Protein 7EF1 (pdb70)

Sequence (304 aa):
SVSVEFEAKSARDGAWYDVAAFLSHRLFESGDPEVRVRFSGFGAEEDEWINVRKCVRQRSLPCEATECVAVLPGDLILCFQEGKDQALYYDAHVLDAQRRRHDVGGCRCRFLVRYDHDSSEEIVPLRKVCRRPETDYRLQILHAARAASVSVEFEAKSARDGAWYDVAAFLSHRLFESGDPEVRVRFSGFGAEEDEWINVRKCVRQRSLPCEATECVAVLPGDLILCFQEGKDQALYYDAHVLDAQRRRHDVGGCRCRFLVRYDHDSSEEIVPLRKVCRRPETDYRLQILRTKQTARSTKQTAR

Solvent-accessible surface area: 17229 Å² total

Foldseek 3Di:
DDDWWKWFADPVPRFIFTFPDWDDWDADPVGQIWTWTDGPPDDDVRIDTGRCVPTMDTDFAQDDLVCVVLQDAQDWWFFWDDDDVDTGTAIKGWHDKAADDADPVGGPIWTWIAGPPPRDIDIDTSRGITHDPVSVVVVVVVVVVDDD/DDDWWKWFADPVPRFIFTFPDWDDKDADPVGFIWTWTDGPPDDPVPIDIGRCVPTMDTDFAQDDLVCVVLQDQQAWWFFWDDDPPDTGTATKGFHDKAFDDADVPGGPIWTWIAGPPPRDIDIDTSRGITHDPVSVVVVVVD/DDDDDDDD/DDDDDD

Organism: Zea mays (NCBI:txid4577)

Radius of gyration: 20.97 Å; Cα contacts (8 Å, |Δi|>4): 632; chains: 4; bounding box: 50×54×65 Å

Structure (mmCIF, N/CA/C/O backbone):
data_7EF1
#
_entry.id   7EF1
#
_cell.length_a   64.821
_cell.length_b   68.563
_cell.length_c   80.976
_cell.angle_alpha   90.000
_cell.angle_beta   90.000
_cell.angle_gamma   90.000
#
_symmetry.space_group_name_H-M   'P 21 21 21'
#
loop_
_entity.id
_entity.type
_entity.pdbx_description
1 polymer 'HB transcription factor'
2 polymer 'Histone H3.2'
3 non-polymer 'ZINC ION'
4 water water
#
loop_
_atom_site.group_PDB
_atom_site.id
_atom_site.type_symbol
_atom_site.label_atom_id
_atom_site.label_alt_id
_atom_site.label_comp_id
_atom_site.label_asym_id
_atom_site.label_entity_id
_atom_site.label_seq_id
_atom_site.pdbx_PDB_ins_code
_atom_site.Cartn_x
_atom_site.Cartn_y
_atom_site.Cartn_z
_atom_site.occupancy
_atom_site.B_iso_or_equiv
_atom_site.auth_seq_id
_atom_site.auth_comp_id
_atom_site.auth_asym_id
_atom_site.auth_atom_id
_atom_site.pdbx_PDB_model_num
ATOM 1 N N . SER A 1 7 ? -32.757 0.650 -11.224 1.00 50.89 131 SER A N 1
ATOM 2 C CA . SER A 1 7 ? -31.731 1.295 -12.040 1.00 51.49 131 SER A CA 1
ATOM 3 C C . SER A 1 7 ? -30.844 2.223 -11.210 1.00 49.39 131 SER A C 1
ATOM 4 O O . SER A 1 7 ? -31.301 2.838 -10.249 1.00 54.18 131 SER A O 1
ATOM 7 N N . VAL A 1 8 ? -29.574 2.326 -11.586 1.00 44.99 132 VAL A N 1
ATOM 8 C CA . VAL A 1 8 ? -28.670 3.278 -10.956 1.00 38.56 132 VAL A CA 1
ATOM 9 C C . VAL A 1 8 ? -28.133 4.264 -11.999 1.00 42.38 132 VAL A C 1
ATOM 10 O O . VAL A 1 8 ? -27.618 3.858 -13.049 1.00 29.62 132 VAL A O 1
ATOM 14 N N . SER A 1 9 ? -28.282 5.556 -11.719 1.00 36.95 133 SER A N 1
ATOM 15 C CA . SER A 1 9 ? -27.847 6.583 -12.657 1.00 37.34 133 SER A CA 1
ATOM 16 C C . SER A 1 9 ? -26.335 6.723 -12.692 1.00 29.47 133 SER A C 1
ATOM 17 O O . SER A 1 9 ? -25.678 6.671 -11.662 1.00 32.18 133 SER A O 1
ATOM 20 N N . VAL A 1 10 ? -25.791 6.924 -13.884 1.00 25.78 134 VAL A N 1
ATOM 21 C CA . VAL A 1 10 ? -24.364 7.183 -14.026 1.00 23.92 134 VAL A CA 1
ATOM 22 C C . VAL A 1 10 ? -24.146 8.522 -14.716 1.00 24.40 134 VAL A C 1
ATOM 23 O O . VAL A 1 10 ? -24.523 8.700 -15.873 1.00 24.37 134 VAL A O 1
ATOM 27 N N . GLU A 1 11 ? -23.548 9.463 -13.989 1.00 21.78 135 GLU A N 1
ATOM 28 C CA . GLU A 1 11 ? -23.304 10.810 -14.487 1.00 23.40 135 GLU A CA 1
ATOM 29 C C . GLU A 1 11 ? -21.800 11.068 -14.608 1.00 20.31 135 GLU A C 1
ATOM 30 O O . GLU A 1 11 ? -21.005 10.436 -13.919 1.00 19.48 135 GLU A O 1
ATOM 36 N N . PHE A 1 12 ? -21.416 12.005 -15.471 1.00 20.25 136 PHE A N 1
ATOM 37 C CA . PHE A 1 12 ? -20.000 12.231 -15.758 1.00 23.14 136 PHE A CA 1
ATOM 38 C C . PHE A 1 12 ? -19.530 13.662 -15.543 1.00 18.15 136 PHE A C 1
ATOM 39 O O . PHE A 1 12 ? -20.313 14.609 -15.591 1.00 20.66 136 PHE A O 1
ATOM 47 N N . GLU A 1 13 ? -18.229 13.794 -15.312 1.00 17.58 137 GLU A N 1
ATOM 48 C CA . GLU A 1 13 ? -17.555 15.078 -15.300 1.00 17.69 137 GLU A CA 1
ATOM 49 C C . GLU A 1 13 ? -16.398 15.017 -16.302 1.00 16.96 137 GLU A C 1
ATOM 50 O O . GLU A 1 13 ? -15.868 13.934 -16.592 1.00 17.93 137 GLU A O 1
ATOM 56 N N . ALA A 1 14 ? -16.030 16.174 -16.843 1.00 17.25 138 ALA A N 1
ATOM 57 C CA . ALA A 1 14 ? -15.017 16.264 -17.886 1.00 18.14 138 ALA A CA 1
ATOM 58 C C . ALA A 1 14 ? -13.990 17.341 -17.568 1.00 19.06 138 ALA A C 1
ATOM 59 O O . ALA A 1 14 ? -14.314 18.364 -16.963 1.00 19.96 138 ALA A O 1
ATOM 61 N N . LYS A 1 15 ? -12.748 17.110 -17.979 1.00 17.33 139 LYS A N 1
ATOM 62 C CA . LYS A 1 15 ? -11.683 18.064 -17.698 1.00 19.41 139 LYS A CA 1
ATOM 63 C C . LYS A 1 15 ? -11.507 19.011 -18.870 1.00 19.06 139 LYS A C 1
ATOM 64 O O . LYS A 1 15 ? -11.356 18.573 -20.013 1.00 20.71 139 LYS A O 1
ATOM 70 N N . SER A 1 16 ? -11.545 20.310 -18.587 1.00 18.79 140 SER A N 1
ATOM 71 C CA . SER A 1 16 ? -11.397 21.336 -19.624 1.00 21.12 140 SER A CA 1
ATOM 72 C C . SER A 1 16 ? -9.933 21.599 -19.982 1.00 23.11 140 SER A C 1
ATOM 73 O O . SER A 1 16 ? -9.081 21.673 -19.100 1.00 22.48 140 SER A O 1
ATOM 76 N N . ALA A 1 17 ? -9.647 21.763 -21.275 1.00 20.80 141 ALA A N 1
ATOM 77 C CA . ALA A 1 17 ? -8.282 22.052 -21.718 1.00 24.74 141 ALA A CA 1
ATOM 78 C C . ALA A 1 17 ? -7.915 23.501 -21.416 1.00 25.42 141 ALA A C 1
ATOM 79 O O . ALA A 1 17 ? -6.746 23.881 -21.436 1.00 25.74 141 ALA A O 1
ATOM 81 N N . ARG A 1 18 ? -8.932 24.308 -21.137 1.00 23.20 142 ARG A N 1
ATOM 82 C CA . ARG A 1 18 ? -8.739 25.719 -20.846 1.00 27.20 142 ARG A CA 1
ATOM 83 C C . ARG A 1 18 ? -8.042 25.942 -19.503 1.00 23.89 142 ARG A C 1
ATOM 84 O O . ARG A 1 18 ? -7.188 26.821 -19.383 1.00 24.56 142 ARG A O 1
ATOM 92 N N . ASP A 1 19 ? -8.394 25.143 -18.498 1.00 23.07 143 ASP A N 1
ATOM 93 C CA . ASP A 1 19 ? -7.909 25.406 -17.144 1.00 25.05 143 ASP A CA 1
ATOM 94 C C . ASP A 1 19 ? -7.493 24.156 -16.364 1.00 24.03 143 ASP A C 1
ATOM 95 O O . ASP A 1 19 ? -6.917 24.259 -15.278 1.00 23.30 143 ASP A O 1
ATOM 100 N N . GLY A 1 20 ? -7.792 22.981 -16.905 1.00 21.64 144 GLY A N 1
ATOM 101 C CA . GLY A 1 20 ? -7.436 21.738 -16.243 1.00 18.33 144 GLY A CA 1
ATOM 102 C C . GLY A 1 20 ? -8.346 21.394 -15.075 1.00 16.15 144 GLY A C 1
ATOM 103 O O . GLY A 1 20 ? -8.061 20.474 -14.311 1.00 18.14 144 GLY A O 1
ATOM 104 N N . ALA A 1 21 ? -9.441 22.140 -14.936 1.00 18.80 145 ALA A N 1
ATOM 105 C CA . ALA A 1 21 ? -10.442 21.871 -13.906 1.00 19.04 145 ALA A CA 1
ATOM 106 C C . ALA A 1 21 ? -11.492 20.889 -14.421 1.00 19.03 145 ALA A C 1
ATOM 107 O O . ALA A 1 21 ? -11.637 20.709 -15.627 1.00 19.46 145 ALA A O 1
ATOM 109 N N . TRP A 1 22 ? -12.220 20.261 -13.500 1.00 16.12 146 TRP A N 1
ATOM 110 C CA . TRP A 1 22 ? -13.284 19.324 -13.861 1.00 16.46 146 TRP A CA 1
ATOM 111 C C . TRP A 1 22 ? -14.669 19.956 -13.718 1.00 19.86 146 TRP A C 1
ATOM 112 O O . TRP A 1 22 ? -14.945 20.667 -12.746 1.00 17.81 146 TRP A O 1
ATOM 123 N N . TYR A 1 23 ? -15.541 19.660 -14.679 1.00 17.52 147 TYR A N 1
ATOM 124 C CA . TYR A 1 23 ? -16.886 20.225 -14.731 1.00 17.04 147 TYR A CA 1
ATOM 125 C C . TYR A 1 23 ? -17.929 19.144 -15.001 1.00 19.18 147 TYR A C 1
ATOM 126 O O . TYR A 1 23 ? -17.693 18.247 -15.808 1.00 20.30 147 TYR A O 1
ATOM 135 N N . ASP A 1 24 ? -19.091 19.246 -14.367 1.00 18.41 148 ASP A N 1
ATOM 136 C CA . ASP A 1 24 ? -20.194 18.341 -14.675 1.00 18.33 148 ASP A CA 1
ATOM 137 C C . ASP A 1 24 ? -20.580 18.405 -16.154 1.00 20.44 148 ASP A C 1
ATOM 138 O O . ASP A 1 24 ? -20.628 19.485 -16.747 1.00 21.83 148 ASP A O 1
ATOM 143 N N . VAL A 1 25 ? -20.850 17.244 -16.740 1.00 19.12 149 VAL A N 1
ATOM 144 C CA . VAL A 1 25 ? -21.329 17.167 -18.120 1.00 19.63 149 VAL A CA 1
ATOM 145 C C . VAL 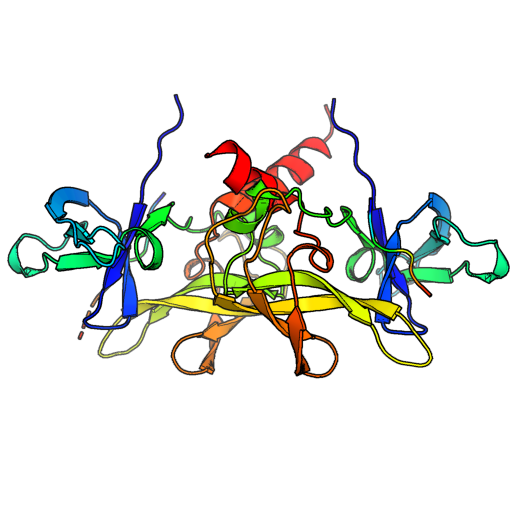A 1 25 ? -22.854 17.117 -18.176 1.00 22.08 149 VAL A C 1
ATOM 146 O O . VAL A 1 25 ? -23.474 16.253 -17.560 1.00 22.88 149 VAL A O 1
ATOM 150 N N . ALA A 1 26 ? -23.452 18.041 -18.922 1.00 19.66 150 ALA A N 1
ATOM 151 C CA . ALA A 1 26 ? -24.899 18.067 -19.118 1.00 24.00 150 ALA A CA 1
ATOM 152 C C . ALA A 1 26 ? -25.315 17.173 -20.288 1.00 27.40 150 ALA A C 1
ATOM 153 O O . ALA A 1 26 ? -26.366 16.526 -20.246 1.00 26.79 150 ALA A O 1
ATOM 155 N N . ALA A 1 27 ? -24.493 17.135 -21.334 1.00 24.43 151 ALA A N 1
ATOM 156 C CA . ALA A 1 27 ? -24.806 16.310 -22.495 1.00 24.82 151 ALA A CA 1
ATOM 157 C C . ALA A 1 27 ? -23.586 16.006 -23.357 1.00 26.18 151 ALA A C 1
ATOM 158 O O . ALA A 1 27 ? -22.638 16.795 -23.422 1.00 28.70 151 ALA A O 1
ATOM 160 N N . PHE A 1 28 ? -23.632 14.852 -24.017 1.00 21.03 152 PHE A N 1
ATOM 161 C CA . PHE A 1 28 ? -22.639 14.463 -25.010 1.00 21.71 152 PHE A CA 1
ATOM 162 C C . PHE A 1 28 ? -23.226 14.685 -26.403 1.00 23.66 152 PHE A C 1
ATOM 163 O O . PHE A 1 28 ? -24.220 14.052 -26.773 1.00 25.98 152 PHE A O 1
ATOM 171 N N . LEU A 1 29 ? -22.620 15.586 -27.173 1.00 19.98 153 LEU A N 1
ATOM 172 C CA . LEU A 1 29 ? -23.246 16.084 -28.403 1.00 20.67 153 LEU A CA 1
ATOM 173 C C . LEU A 1 29 ? -22.801 15.383 -29.685 1.00 31.69 153 LEU A C 1
ATOM 174 O O . LEU A 1 29 ? -23.572 15.277 -30.642 1.00 30.82 153 LEU A O 1
ATOM 179 N N . SER A 1 30 ? -21.554 14.927 -29.713 1.00 31.02 154 SER A N 1
ATOM 180 C CA . SER A 1 30 ? -20.990 14.347 -30.928 1.00 31.78 154 SER A CA 1
ATOM 181 C C . SER A 1 30 ? -19.712 13.593 -30.600 1.00 30.70 154 SER A C 1
ATOM 182 O O . SER A 1 30 ? -19.160 13.746 -29.517 1.00 22.68 154 SER A O 1
ATOM 185 N N . HIS A 1 31 ? -19.248 12.772 -31.533 1.00 28.53 155 HIS A N 1
ATOM 186 C CA . HIS A 1 31 ? -18.015 12.023 -31.324 1.00 28.46 155 HIS A CA 1
ATOM 187 C C . HIS A 1 31 ? -17.115 12.158 -32.537 1.00 26.52 155 HIS A C 1
ATOM 188 O O . HIS A 1 31 ? -17.592 12.365 -33.652 1.00 26.23 155 HIS A O 1
ATOM 195 N N . ARG A 1 32 ? -15.812 12.029 -32.324 1.00 24.36 156 ARG A N 1
ATOM 196 C CA . ARG A 1 32 ? -14.904 11.917 -33.456 1.00 25.10 156 ARG A CA 1
ATOM 197 C C . ARG A 1 32 ? -13.777 10.937 -33.143 1.00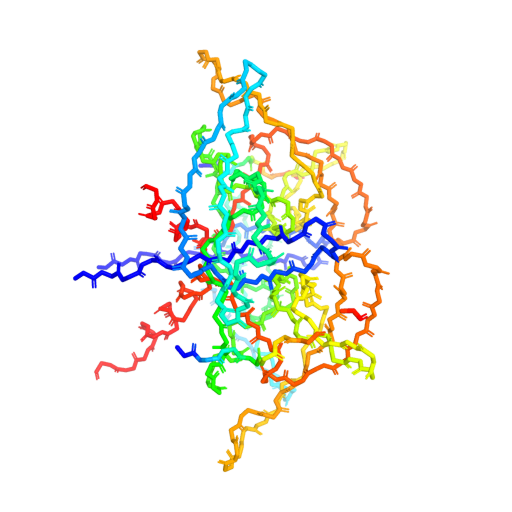 27.83 156 ARG A C 1
ATOM 198 O O . ARG A 1 32 ? -13.326 10.818 -31.994 1.00 27.11 156 ARG A O 1
ATOM 206 N N . LEU A 1 33 ? -13.352 10.228 -34.183 1.00 25.93 157 LEU A N 1
ATOM 207 C CA . LEU A 1 33 ? -12.379 9.151 -34.070 1.00 26.55 157 LEU A CA 1
ATOM 208 C C . LEU A 1 33 ? -11.109 9.457 -34.845 1.00 33.12 157 LEU A C 1
ATOM 209 O O . LEU A 1 33 ? -11.147 10.136 -35.870 1.00 32.75 157 LEU A O 1
ATOM 214 N N . PHE A 1 34 ? -9.990 8.933 -34.354 1.00 33.82 158 PHE A N 1
ATOM 215 C CA . PHE A 1 34 ? -8.700 9.097 -35.012 1.00 33.31 158 PHE A CA 1
ATOM 216 C C . PHE A 1 34 ? -8.057 7.735 -35.264 1.00 36.10 158 PHE A C 1
ATOM 217 O O . PHE A 1 34 ? -8.273 6.791 -34.508 1.00 35.78 158 PHE A O 1
ATOM 225 N N . GLU A 1 35 ? -7.256 7.643 -36.320 1.00 39.58 159 GLU A N 1
ATOM 226 C CA . GLU A 1 35 ? -6.560 6.401 -36.643 1.00 47.28 159 GLU A CA 1
ATOM 227 C C . GLU A 1 35 ? -5.542 6.075 -35.550 1.00 46.20 159 GLU A C 1
ATOM 228 O O . GLU A 1 35 ? -5.222 4.907 -35.304 1.00 47.13 159 GLU A O 1
ATOM 234 N N . SER A 1 36 ? -5.063 7.115 -34.873 1.00 42.91 160 SER A N 1
ATOM 235 C CA . SER A 1 36 ? -4.120 6.953 -33.776 1.00 48.30 160 SER A CA 1
ATOM 236 C C . SER A 1 36 ? -4.803 6.483 -32.488 1.00 49.16 160 SER A C 1
ATOM 237 O O . SER A 1 36 ? -4.142 6.016 -31.561 1.00 49.06 160 SER A O 1
ATOM 240 N N . GLY A 1 37 ? -6.127 6.603 -32.433 1.00 49.55 161 GLY A N 1
ATOM 241 C CA . GLY A 1 37 ? -6.874 6.184 -31.259 1.00 45.91 161 GLY A CA 1
ATOM 242 C C . GLY A 1 37 ? -7.374 7.341 -30.414 1.00 38.34 161 GLY A C 1
ATOM 243 O O . GLY A 1 37 ? -7.445 8.472 -30.891 1.00 39.06 161 GLY A O 1
ATOM 244 N N . ASP A 1 38 ? -7.728 7.042 -29.162 1.00 38.99 162 ASP A N 1
ATOM 245 C CA . ASP A 1 38 ? -8.252 8.021 -28.203 1.00 34.03 162 ASP A CA 1
ATOM 246 C C . ASP A 1 38 ? -9.435 8.833 -28.745 1.00 30.80 162 ASP A C 1
ATOM 247 O O . ASP A 1 38 ? -9.272 9.983 -29.171 1.00 28.19 162 ASP A O 1
ATOM 252 N N . PRO A 1 39 ? -10.635 8.238 -28.723 1.00 30.80 163 PRO A N 1
ATOM 253 C CA . PRO A 1 39 ? -11.840 8.918 -29.214 1.00 30.90 163 PRO A CA 1
ATOM 254 C C . PRO A 1 39 ? -12.086 10.224 -28.477 1.00 27.63 163 PRO A C 1
ATOM 255 O O . PRO A 1 39 ? -11.751 10.320 -27.293 1.00 26.44 163 PRO A O 1
ATOM 259 N N . GLU A 1 40 ? -12.648 11.217 -29.158 1.00 24.74 164 GLU A N 1
ATOM 260 C CA . GLU A 1 40 ? -13.031 12.444 -28.465 1.00 25.20 164 GLU A CA 1
ATOM 261 C C . GLU A 1 40 ? -14.542 12.637 -28.522 1.00 24.26 164 GLU A C 1
ATOM 262 O O . GLU A 1 40 ? -15.196 12.210 -29.479 1.00 23.13 164 GLU A O 1
ATOM 268 N N . VAL A 1 41 ? -15.088 13.268 -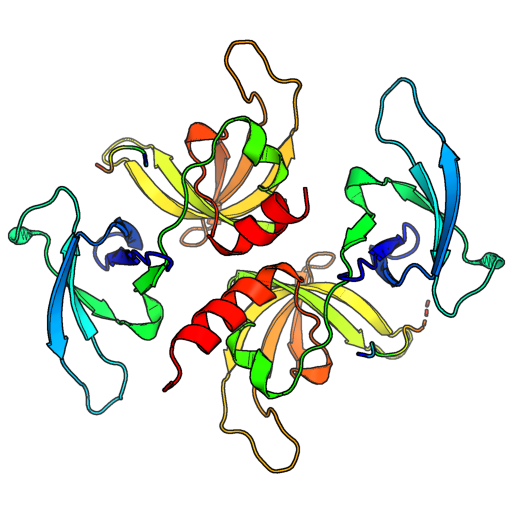27.485 1.00 23.75 165 VAL A N 1
ATOM 269 C CA . VAL A 1 41 ? -16.511 13.556 -27.413 1.00 26.20 165 VAL A CA 1
ATOM 270 C C . VAL A 1 41 ? -16.744 15.054 -27.207 1.00 25.53 165 VAL A C 1
ATOM 271 O O . VAL A 1 41 ? -16.026 15.710 -26.461 1.00 26.09 165 VAL A O 1
ATOM 275 N N . ARG A 1 42 ? -17.734 15.597 -27.904 1.00 22.78 166 ARG A N 1
ATOM 276 C CA . ARG A 1 42 ? -18.120 16.994 -27.764 1.00 27.07 166 ARG A CA 1
ATOM 277 C C . ARG A 1 42 ? -19.061 17.152 -26.579 1.00 23.78 166 ARG A C 1
ATOM 278 O O . ARG A 1 42 ? -20.115 16.527 -26.530 1.00 27.50 166 ARG A O 1
ATOM 286 N N . VAL A 1 43 ? -18.679 17.999 -25.631 1.00 22.29 167 VAL A N 1
ATOM 287 C CA . VAL A 1 43 ? -19.393 18.123 -24.370 1.00 21.77 167 VAL A CA 1
ATOM 288 C C . VAL A 1 43 ? -20.005 19.505 -24.180 1.00 22.48 167 VAL A C 1
ATOM 289 O O . VAL A 1 43 ? -19.361 20.541 -24.451 1.00 28.90 167 VAL A O 1
ATOM 293 N N . ARG A 1 44 ? -21.272 19.482 -23.764 1.00 21.46 168 ARG A N 1
ATOM 294 C CA . ARG A 1 44 ? -21.969 20.621 -23.184 1.00 26.71 168 ARG A CA 1
ATOM 295 C C . ARG A 1 44 ? -21.848 20.531 -21.663 1.00 27.27 168 ARG A C 1
ATOM 296 O O . ARG A 1 44 ? -22.252 19.534 -21.056 1.00 22.52 168 ARG A O 1
ATOM 304 N N . PHE A 1 45 ? -21.287 21.569 -21.054 1.00 23.09 169 PHE A N 1
ATOM 305 C CA . PHE A 1 45 ? -21.078 21.597 -19.609 1.00 21.21 169 PHE A CA 1
ATOM 306 C C . PHE A 1 45 ? -22.320 22.072 -18.867 1.00 27.73 169 PHE A C 1
ATOM 307 O O . PHE A 1 45 ? -23.003 22.998 -19.315 1.00 30.63 169 PHE A O 1
ATOM 315 N N . SER A 1 46 ? -22.609 21.428 -17.738 1.00 25.32 170 SER A N 1
ATOM 316 C CA . SER A 1 46 ? -23.737 21.806 -16.895 1.00 28.15 170 SER A CA 1
ATOM 317 C C . SER A 1 46 ? -23.638 23.269 -16.474 1.00 33.04 170 SER A C 1
ATOM 318 O O . SER A 1 46 ? -22.624 23.697 -15.930 1.00 28.39 170 SER A O 1
ATOM 321 N N . GLY A 1 47 ? -24.695 24.029 -16.750 1.00 39.28 171 GLY A N 1
ATOM 322 C CA . GLY A 1 47 ? -24.757 25.431 -16.382 1.00 43.50 171 GLY A CA 1
ATOM 323 C C . GLY A 1 47 ? -23.828 26.384 -17.120 1.00 40.25 171 GLY A C 1
ATOM 324 O O . GLY A 1 47 ? -23.459 27.422 -16.571 1.00 37.37 171 GLY A O 1
ATOM 325 N N . PHE A 1 48 ? -23.452 26.065 -18.358 1.00 39.62 172 PHE A N 1
ATOM 326 C CA . PHE A 1 48 ? -22.570 26.970 -19.103 1.00 40.86 172 PHE A CA 1
ATOM 327 C C . PHE A 1 48 ? -22.993 27.299 -20.535 1.00 49.38 172 PHE A C 1
ATOM 328 O O . PHE A 1 48 ? -22.697 28.388 -21.028 1.00 58.39 172 PHE A O 1
ATOM 336 N N . GLY A 1 49 ? -23.667 26.381 -21.213 1.00 48.73 173 GLY A N 1
ATOM 337 C CA . GLY A 1 49 ? -24.191 26.700 -22.532 1.00 49.25 173 GLY A CA 1
ATOM 338 C C . GLY A 1 49 ? -23.193 26.563 -23.668 1.00 43.44 173 GLY A C 1
ATOM 339 O O . GLY A 1 49 ? -22.011 26.287 -23.448 1.00 34.08 173 GLY A O 1
ATOM 340 N N . ALA A 1 50 ? -23.678 26.797 -24.885 1.00 43.75 174 ALA A N 1
ATOM 341 C CA . ALA A 1 50 ? -22.996 26.395 -26.116 1.00 39.70 174 ALA A CA 1
ATOM 342 C C . ALA A 1 50 ? -21.591 26.963 -26.315 1.00 37.73 174 ALA A C 1
ATOM 343 O O . ALA A 1 50 ? -20.728 26.292 -26.877 1.00 34.30 174 ALA A O 1
ATOM 345 N N . GLU A 1 51 ? -21.360 28.194 -25.876 1.00 40.05 175 GLU A N 1
ATOM 346 C CA . GLU A 1 51 ? -20.086 28.855 -26.146 1.00 43.77 175 GLU A CA 1
ATOM 347 C C . GLU A 1 51 ? -18.928 28.203 -25.389 1.00 40.19 175 GLU A C 1
ATOM 348 O O . GLU A 1 51 ? -17.764 28.380 -25.753 1.00 37.86 175 GLU A O 1
ATOM 354 N N . GLU A 1 52 ? -19.251 27.441 -24.347 1.00 33.07 176 GLU A N 1
ATOM 355 C CA . GLU A 1 52 ? -18.235 26.766 -23.546 1.00 32.39 176 GLU A CA 1
ATOM 356 C C . GLU A 1 52 ? -17.9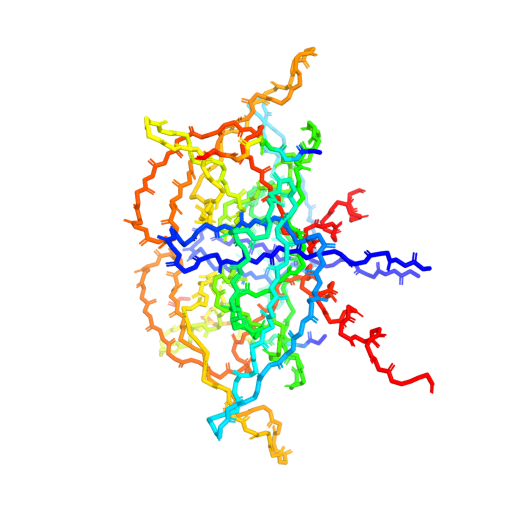93 25.322 -23.994 1.00 30.28 176 GLU A C 1
ATOM 357 O O . GLU A 1 52 ? -17.191 24.610 -23.387 1.00 26.51 176 GLU A O 1
ATOM 363 N N . ASP A 1 53 ? -18.685 24.895 -25.049 1.00 28.85 177 ASP A N 1
ATOM 364 C CA . ASP A 1 53 ? -18.604 23.506 -25.519 1.00 26.08 177 ASP A CA 1
ATOM 365 C C . ASP A 1 53 ? -17.188 23.095 -25.881 1.00 34.44 177 ASP A C 1
ATOM 366 O O . ASP A 1 53 ? -16.433 23.890 -26.438 1.00 27.73 177 ASP A O 1
ATOM 371 N N . GLU A 1 54 ? -16.830 21.849 -25.577 1.00 30.86 178 GLU A N 1
ATOM 372 C CA . GLU A 1 54 ? -15.448 21.417 -25.819 1.00 27.52 178 GLU A CA 1
ATOM 373 C C . GLU A 1 54 ? -15.329 19.997 -26.348 1.00 24.59 178 GLU A C 1
ATOM 374 O O . GLU A 1 54 ? -16.091 19.122 -25.954 1.00 21.16 178 GLU A O 1
ATOM 380 N N . TRP A 1 55 ? -14.345 19.764 -27.211 1.00 26.56 179 TRP A N 1
ATOM 381 C CA . TRP A 1 55 ? -13.942 18.399 -27.538 1.00 28.10 179 TRP A CA 1
ATOM 382 C C . TRP A 1 55 ? -13.041 17.856 -26.430 1.00 26.35 179 TRP A C 1
ATOM 383 O O . TRP A 1 55 ? -12.045 18.481 -26.061 1.00 25.35 179 TRP A O 1
ATOM 394 N N . ILE A 1 56 ? -13.406 16.691 -25.905 1.00 22.63 180 ILE A N 1
ATOM 395 C CA . ILE A 1 56 ? -12.754 16.097 -24.743 1.00 22.45 180 ILE A CA 1
ATOM 396 C C . ILE A 1 56 ? -12.287 14.675 -25.030 1.00 23.00 180 ILE A C 1
ATOM 397 O O . ILE A 1 56 ? -13.048 13.860 -25.558 1.00 23.90 180 ILE A O 1
ATOM 402 N N . ASN A 1 57 ? -11.035 14.387 -24.683 1.00 24.07 181 ASN A N 1
ATOM 403 C CA 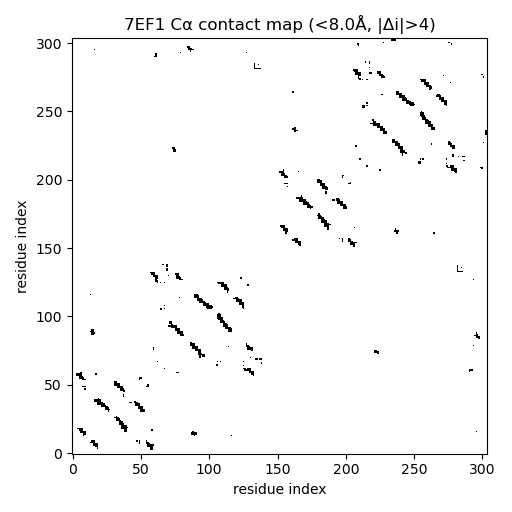. ASN A 1 57 ? -10.498 13.033 -24.717 1.00 22.96 181 ASN A CA 1
ATOM 404 C C . ASN A 1 57 ? -11.299 12.137 -23.769 1.00 21.66 181 ASN A C 1
ATOM 405 O O . ASN A 1 57 ? -11.319 12.361 -22.554 1.00 20.87 181 ASN A O 1
ATOM 410 N N . VAL A 1 58 ? -11.969 11.135 -24.326 1.00 19.47 182 VAL A N 1
ATOM 411 C CA . VAL A 1 58 ? -12.872 10.294 -23.539 1.00 22.54 182 VAL A CA 1
ATOM 412 C C . VAL A 1 58 ? -12.138 9.494 -22.466 1.00 23.83 182 VAL A C 1
ATOM 413 O O . VAL A 1 58 ? -12.541 9.475 -21.305 1.00 26.16 182 VAL A O 1
ATOM 417 N N . ARG A 1 59 ? -11.054 8.839 -22.859 1.00 21.15 183 ARG A N 1
ATOM 418 C CA . ARG A 1 59 ? -10.328 7.976 -21.936 1.00 26.62 183 ARG A CA 1
ATOM 419 C C . ARG A 1 59 ? -9.603 8.764 -20.850 1.00 26.06 183 ARG A C 1
ATOM 420 O O . ARG A 1 59 ? -9.558 8.339 -19.699 1.00 27.53 183 ARG A O 1
ATOM 428 N N . LYS A 1 60 ? -9.055 9.916 -21.215 1.00 27.36 184 LYS A N 1
ATOM 429 C CA . LYS A 1 60 ? -8.193 10.674 -20.312 1.00 28.34 184 LYS A CA 1
ATOM 430 C C . LYS A 1 60 ? -8.943 11.693 -19.462 1.00 27.06 184 LYS A C 1
ATOM 431 O O . LYS A 1 60 ? -8.555 11.965 -18.321 1.00 26.84 184 LYS A O 1
ATOM 437 N N . CYS A 1 61 ? -10.012 12.258 -20.014 1.00 17.69 185 CYS A N 1
ATOM 438 C CA . CYS A 1 61 ? -10.603 13.462 -19.435 1.00 20.58 185 CYS A CA 1
ATOM 439 C C . CYS A 1 61 ? -12.119 13.414 -19.258 1.00 18.22 185 CYS A C 1
ATOM 440 O O . CYS A 1 61 ? -12.760 14.452 -19.106 1.00 18.58 185 CYS A O 1
ATOM 443 N N . VAL A 1 62 ? -12.688 12.216 -19.283 1.00 20.61 186 VAL A N 1
ATOM 444 C CA . VAL A 1 62 ? -14.095 12.030 -18.918 1.00 19.83 186 VAL A CA 1
ATOM 445 C C . VAL A 1 62 ? -14.145 10.938 -17.868 1.00 20.35 186 VAL A C 1
ATOM 446 O O . VAL A 1 62 ? -13.544 9.881 -18.059 1.00 21.56 186 VAL A O 1
ATOM 450 N N . ARG A 1 63 ? -14.837 11.178 -16.758 1.00 18.29 187 ARG A N 1
ATOM 451 C CA . ARG A 1 63 ? -14.920 10.148 -15.723 1.00 17.22 187 ARG A CA 1
ATOM 452 C C . ARG A 1 63 ? -16.219 10.251 -14.949 1.00 15.88 187 ARG A C 1
ATOM 453 O O . ARG A 1 63 ? -16.890 11.281 -14.987 1.00 17.34 187 ARG A O 1
ATOM 461 N N . GLN A 1 64 ? -16.583 9.175 -14.257 1.00 16.17 188 GLN A N 1
ATOM 462 C CA . GLN A 1 64 ? -17.792 9.193 -13.450 1.00 19.90 188 GLN A CA 1
ATOM 463 C C . GLN A 1 64 ? -17.692 10.322 -12.437 1.00 17.78 188 GLN A C 1
ATOM 464 O O . GLN A 1 64 ? -16.645 10.539 -11.846 1.00 19.01 188 GLN A O 1
ATOM 470 N N . ARG A 1 65 ? -18.795 11.038 -12.263 1.00 20.00 189 ARG A N 1
ATOM 471 C CA . ARG A 1 65 ? -18.844 12.240 -11.443 1.00 19.33 189 ARG A CA 1
ATOM 472 C C . ARG A 1 65 ? -18.408 12.043 -9.987 1.00 17.75 189 ARG A C 1
ATOM 473 O O . ARG A 1 65 ? -18.797 11.070 -9.324 1.00 16.05 189 ARG A O 1
ATOM 481 N N . SER A 1 66 ? -17.601 12.980 -9.497 1.00 17.68 190 SER A N 1
ATOM 482 C CA . SER A 1 66 ? -17.207 13.007 -8.088 1.00 17.94 190 SER A CA 1
ATOM 483 C C . SER A 1 66 ? -18.380 13.438 -7.215 1.00 20.46 190 SER A C 1
ATOM 484 O O . SER A 1 66 ? -19.209 14.234 -7.643 1.00 21.37 190 SER A O 1
ATOM 487 N N . LEU A 1 67 ? -18.417 12.935 -5.982 1.00 18.77 191 LEU A N 1
ATOM 488 C CA . LEU A 1 67 ? -19.545 13.134 -5.074 1.00 21.77 191 LEU A CA 1
ATOM 489 C C . LEU A 1 67 ? -19.270 14.124 -3.957 1.00 21.26 191 LEU A C 1
ATOM 490 O O . LEU A 1 67 ? -18.444 13.865 -3.092 1.00 23.09 191 LEU A O 1
ATOM 495 N N . PRO A 1 68 ? -19.994 15.253 -3.953 1.00 18.87 192 PRO A N 1
ATOM 496 C CA . PRO A 1 68 ? -19.945 16.196 -2.831 1.00 24.64 192 PRO A CA 1
ATOM 497 C C . PRO A 1 68 ? -20.325 15.472 -1.554 1.00 26.42 192 PRO A C 1
ATOM 498 O O . PRO A 1 68 ? -21.275 14.697 -1.569 1.00 26.34 192 PRO A O 1
ATOM 502 N N . CYS A 1 69 ? -19.586 15.690 -0.478 1.00 26.23 193 CYS A N 1
ATOM 503 C CA . CYS A 1 69 ? -19.692 14.818 0.689 1.00 28.41 193 CYS A CA 1
ATOM 504 C C . CYS A 1 69 ? -20.810 15.165 1.643 1.00 33.71 193 CYS A C 1
ATOM 505 O O . CYS A 1 69 ? -21.003 16.320 1.996 1.00 39.45 193 CYS A O 1
ATOM 508 N N . GLU A 1 70 ? -21.547 14.130 2.039 1.00 32.09 194 GLU A N 1
ATOM 509 C CA . GLU A 1 70 ? -22.463 14.195 3.176 1.00 37.55 194 GLU A CA 1
ATOM 510 C C . GLU A 1 70 ? -21.659 14.304 4.466 1.00 36.53 194 GLU A C 1
ATOM 511 O O . GLU A 1 70 ? -20.525 13.825 4.526 1.00 33.55 194 GLU A O 1
ATOM 517 N N . ALA A 1 71 ? -22.254 14.909 5.492 1.00 31.57 195 ALA A N 1
ATOM 518 C CA . ALA A 1 71 ? -21.550 15.204 6.737 1.00 34.77 195 ALA A CA 1
ATOM 519 C C . ALA A 1 71 ? -20.918 13.963 7.364 1.00 33.77 195 ALA A C 1
ATOM 520 O O . ALA A 1 71 ? -19.818 14.027 7.908 1.00 34.31 195 ALA A O 1
ATOM 522 N N . THR A 1 72 ? -21.608 12.834 7.264 1.00 31.90 196 THR A N 1
ATOM 523 C CA . THR A 1 72 ? -21.137 11.592 7.864 1.00 31.80 196 THR A CA 1
ATOM 524 C C . THR A 1 72 ? -20.066 10.896 7.024 1.00 31.40 196 THR A C 1
ATOM 525 O O . THR A 1 72 ? -19.415 9.960 7.487 1.00 32.00 196 THR A O 1
ATOM 529 N N . GLU A 1 73 ? -19.873 11.362 5.797 1.00 25.62 197 GLU A N 1
ATOM 530 C CA . GLU A 1 73 ? -18.999 10.659 4.857 1.00 24.70 197 GLU A CA 1
ATOM 531 C C . GLU A 1 73 ? -17.533 11.091 4.947 1.00 25.55 197 GLU A C 1
ATOM 532 O O . GLU A 1 73 ? -16.688 10.622 4.178 1.00 28.29 197 GLU A O 1
ATOM 538 N N . CYS A 1 74 ? -17.221 11.958 5.905 1.00 22.04 198 CYS A N 1
ATOM 539 C CA . CYS A 1 74 ? -15.841 12.376 6.115 1.00 19.46 198 CYS A CA 1
ATOM 540 C C . CYS A 1 74 ? -14.942 11.179 6.456 1.00 23.65 198 CYS A C 1
ATOM 541 O O . CYS A 1 74 ? -13.737 11.223 6.240 1.00 22.22 198 CYS A O 1
ATOM 544 N N . VAL A 1 75 ? -15.533 10.104 6.968 1.00 24.32 199 VAL A N 1
ATOM 545 C CA . VAL A 1 75 ? -14.754 8.923 7.334 1.00 23.70 199 VAL A CA 1
ATOM 546 C C . VAL A 1 75 ? -14.271 8.171 6.092 1.00 23.79 199 VAL A C 1
ATOM 547 O O . VAL A 1 75 ? -13.395 7.308 6.182 1.00 25.49 199 VAL A O 1
ATOM 551 N N . ALA A 1 76 ? -14.828 8.512 4.932 1.00 23.44 200 ALA A N 1
ATOM 552 C CA . ALA A 1 76 ? -14.410 7.895 3.674 1.00 21.71 200 ALA A CA 1
ATOM 553 C C . ALA A 1 76 ? -13.449 8.800 2.903 1.00 21.20 200 ALA A C 1
ATOM 554 O O . ALA A 1 76 ? -13.133 8.545 1.738 1.00 22.68 200 ALA A O 1
ATOM 556 N N . VAL A 1 77 ? -12.990 9.859 3.559 1.00 20.11 201 VAL A N 1
ATOM 557 C CA . VAL A 1 77 ? -11.955 10.720 2.997 1.00 21.64 201 VAL A CA 1
ATOM 558 C C . VAL A 1 77 ? -10.649 10.482 3.760 1.00 22.54 201 VAL A C 1
ATOM 559 O O . VAL A 1 77 ? -10.513 10.876 4.922 1.00 22.16 201 VAL A O 1
ATOM 563 N N . LEU A 1 78 ? -9.696 9.832 3.099 1.00 18.57 202 LEU A N 1
ATOM 564 C CA . LEU A 1 78 ? -8.491 9.342 3.763 1.00 18.89 202 LEU A CA 1
ATOM 565 C C . LEU A 1 78 ? -7.211 9.936 3.186 1.00 21.66 202 LEU A C 1
ATOM 566 O O . LEU A 1 78 ? -7.142 10.230 1.991 1.00 18.66 202 LEU A O 1
ATOM 571 N N . PRO A 1 79 ? -6.185 10.101 4.036 1.00 20.28 203 PRO A N 1
ATOM 572 C CA . PRO A 1 79 ? -4.848 10.444 3.544 1.00 22.26 203 PRO A CA 1
ATOM 573 C C . PRO A 1 79 ? -4.432 9.493 2.431 1.00 20.12 203 PRO A C 1
ATOM 574 O O . PRO A 1 79 ? -4.631 8.283 2.560 1.00 18.22 203 PRO A O 1
ATOM 578 N N . GLY A 1 80 ? -3.900 10.035 1.342 1.00 19.42 204 GLY A N 1
ATOM 579 C CA . GLY A 1 80 ? -3.512 9.221 0.207 1.00 19.78 204 GLY A CA 1
ATOM 580 C C . GLY A 1 80 ? -4.527 9.238 -0.925 1.00 18.82 204 GLY A C 1
ATOM 581 O O . GLY A 1 80 ? -4.181 8.917 -2.058 1.00 21.63 204 GLY A O 1
ATOM 582 N N . ASP A 1 81 ? -5.770 9.611 -0.625 1.00 18.15 205 ASP A N 1
ATOM 583 C CA . ASP A 1 81 ? -6.837 9.660 -1.632 1.00 15.26 205 ASP A CA 1
ATOM 584 C C . ASP A 1 81 ? -6.664 10.767 -2.654 1.00 17.74 205 ASP A C 1
ATOM 585 O O . ASP A 1 81 ? -6.260 11.873 -2.313 1.00 17.18 205 ASP A O 1
ATOM 590 N N . LEU A 1 82 ? -7.016 10.478 -3.902 1.00 16.32 206 LEU A N 1
ATOM 591 C CA . LEU A 1 82 ? -7.351 11.540 -4.834 1.00 14.79 206 LEU A CA 1
ATOM 592 C C . LEU A 1 82 ? -8.790 11.975 -4.546 1.00 15.53 206 LEU A C 1
ATOM 593 O O . LEU A 1 82 ? -9.679 11.137 -4.379 1.00 16.28 206 LEU A O 1
ATOM 598 N N . ILE A 1 83 ? -9.001 13.285 -4.484 1.00 14.31 207 ILE A N 1
ATOM 599 C CA . ILE A 1 83 ? -10.326 13.868 -4.366 1.00 12.66 207 ILE A CA 1
ATOM 600 C C . ILE A 1 83 ? -10.495 14.978 -5.399 1.00 17.31 207 ILE A C 1
ATOM 601 O O . ILE A 1 83 ? -9.518 15.429 -6.007 1.00 17.66 207 ILE A O 1
ATOM 606 N N . LEU A 1 84 ? -11.734 15.416 -5.596 1.00 15.67 208 LEU A N 1
ATOM 607 C CA . LEU A 1 84 ? -11.989 16.608 -6.395 1.00 17.71 208 LEU A CA 1
ATOM 608 C C . LEU A 1 84 ? -12.315 17.753 -5.437 1.00 19.24 208 LEU A C 1
ATOM 609 O O . LEU A 1 84 ? -13.325 17.714 -4.726 1.00 21.50 208 LEU A O 1
ATOM 614 N N . CYS A 1 85 ? -11.450 18.765 -5.416 1.00 15.48 209 CYS A N 1
ATOM 615 C CA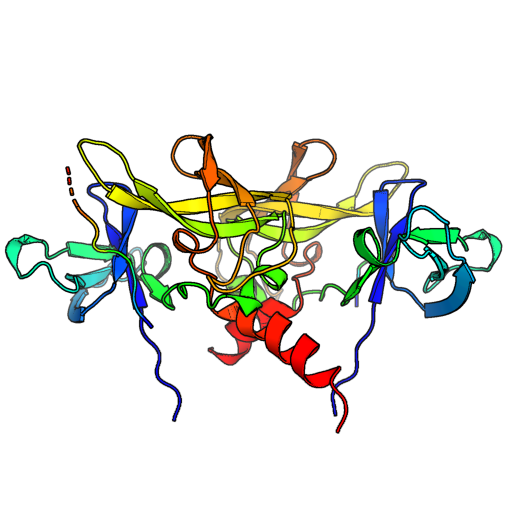 . CYS A 1 85 ? -11.475 19.786 -4.378 1.00 14.85 209 CYS A CA 1
ATOM 616 C C . CYS A 1 85 ? -11.763 21.183 -4.929 1.00 19.75 209 CYS A C 1
ATOM 617 O O . CYS A 1 85 ? -11.197 21.594 -5.946 1.00 16.63 209 CYS A O 1
ATOM 620 N N . PHE A 1 86 ? -12.647 21.910 -4.250 1.00 19.46 210 PHE A N 1
ATOM 621 C CA . PHE A 1 86 ? -13.029 23.251 -4.680 1.00 21.51 210 PHE A CA 1
ATOM 622 C C . PHE A 1 86 ? -11.959 24.268 -4.290 1.00 24.17 210 PHE A C 1
ATOM 623 O O . PHE A 1 86 ? -11.799 24.608 -3.113 1.00 21.27 210 PHE A O 1
ATOM 631 N N . GLN A 1 87 ? -11.219 24.741 -5.287 1.00 16.91 211 GLN A N 1
ATOM 632 C CA . GLN A 1 87 ? -10.205 25.766 -5.079 1.00 19.01 211 GLN A CA 1
ATOM 633 C C . GLN A 1 87 ? -10.828 27.133 -5.324 1.00 20.94 211 GLN A C 1
ATOM 634 O O . GLN A 1 87 ? -11.018 27.566 -6.477 1.00 25.19 211 GLN A O 1
ATOM 640 N N . GLU A 1 88 ? -11.167 27.796 -4.221 1.00 22.96 212 GLU A N 1
ATOM 641 C CA . GLU A 1 88 ? -11.893 29.053 -4.263 1.00 29.03 212 GLU A CA 1
ATOM 642 C C . GLU A 1 88 ? -10.935 30.219 -4.096 1.00 35.64 212 GLU A C 1
ATOM 643 O O . GLU A 1 88 ? -10.386 30.444 -3.016 1.00 35.70 212 GLU A O 1
ATOM 649 N N . GLY A 1 89 ? -10.728 30.946 -5.185 1.00 36.66 213 GLY A N 1
ATOM 650 C CA . GLY A 1 89 ? -9.876 32.115 -5.176 1.00 43.56 213 GLY A CA 1
ATOM 651 C C . GLY A 1 89 ? -10.727 33.351 -5.354 1.00 46.44 213 GLY A C 1
ATOM 652 O O . GLY A 1 89 ? -11.954 33.292 -5.253 1.00 45.76 213 GLY A O 1
ATOM 653 N N . LYS A 1 90 ? -10.079 34.473 -5.632 1.00 50.16 214 LYS A N 1
ATOM 654 C CA . LYS A 1 90 ? -10.792 35.736 -5.728 1.00 54.10 214 LYS A CA 1
ATOM 655 C C . LYS A 1 90 ? -11.244 35.966 -7.165 1.00 54.48 214 LYS A C 1
ATOM 656 O O . LYS A 1 90 ? -12.340 36.470 -7.404 1.00 58.10 214 LYS A O 1
ATOM 662 N N . ASP A 1 91 ? -10.403 35.568 -8.117 1.00 55.91 215 ASP A N 1
ATOM 663 C CA . ASP A 1 91 ? -10.698 35.749 -9.537 1.00 56.23 215 ASP A CA 1
ATOM 664 C C . ASP A 1 91 ? -11.270 34.486 -10.179 1.00 49.52 215 ASP A C 1
ATOM 665 O O . ASP A 1 91 ? -11.722 34.517 -11.324 1.00 45.82 215 ASP A O 1
ATOM 670 N N . GLN A 1 92 ? -11.253 33.380 -9.441 1.00 43.54 216 GLN A N 1
ATOM 671 C CA . GLN A 1 92 ? -11.838 32.139 -9.932 1.00 37.80 216 GLN A CA 1
ATOM 672 C C . GLN A 1 92 ? -12.087 31.139 -8.809 1.00 38.57 216 GLN A C 1
ATOM 673 O O . GLN A 1 92 ? -11.429 31.167 -7.767 1.00 34.88 216 GLN A O 1
ATOM 679 N N . ALA A 1 93 ? -13.038 30.242 -9.038 1.00 25.31 217 ALA A N 1
ATOM 680 C CA . ALA A 1 93 ? -13.332 29.183 -8.085 1.00 23.28 217 ALA A CA 1
ATOM 681 C C . ALA A 1 93 ? -13.687 27.922 -8.847 1.00 23.42 217 ALA A C 1
ATOM 682 O O . ALA A 1 93 ? -14.761 27.837 -9.449 1.00 26.33 217 ALA A O 1
ATOM 684 N N . LEU A 1 94 ? -12.782 26.946 -8.829 1.00 22.38 218 LEU A N 1
ATOM 685 C CA . LEU A 1 94 ? -12.917 25.783 -9.708 1.00 22.26 218 LEU A CA 1
ATOM 686 C C . LEU A 1 94 ? -12.595 24.469 -9.004 1.00 21.34 218 LEU A C 1
ATOM 687 O O . LEU A 1 94 ? -11.821 24.443 -8.052 1.00 20.68 218 LEU A O 1
ATOM 692 N N . TYR A 1 95 ? -13.177 23.375 -9.485 1.00 18.19 219 TYR A N 1
ATOM 693 C CA . TYR A 1 95 ? -12.869 22.055 -8.946 1.00 18.95 219 TYR A CA 1
ATOM 694 C C . TYR A 1 95 ? -11.612 21.461 -9.580 1.00 15.79 219 TYR A C 1
ATOM 695 O O . TYR A 1 95 ? -11.546 21.294 -10.798 1.00 16.81 219 TYR A O 1
ATOM 704 N N . TYR A 1 96 ? -10.623 21.144 -8.747 1.00 19.31 220 TYR A N 1
ATOM 705 C CA . TYR A 1 96 ? -9.359 20.558 -9.202 1.00 19.41 220 TYR A CA 1
ATOM 706 C C . TYR A 1 96 ? -9.052 19.257 -8.476 1.00 17.76 220 TYR A C 1
ATOM 707 O O . TYR A 1 96 ? -9.348 19.126 -7.297 1.00 17.00 220 TYR A O 1
ATOM 716 N N . ASP A 1 97 ? -8.419 18.314 -9.166 1.00 17.54 221 ASP A N 1
ATOM 717 C CA . ASP A 1 97 ? -7.895 17.122 -8.500 1.00 15.16 221 ASP A CA 1
ATOM 718 C C . ASP A 1 97 ? -6.889 17.494 -7.420 1.00 15.74 221 ASP A C 1
ATOM 719 O O . ASP A 1 97 ? -6.048 18.367 -7.623 1.00 15.69 221 ASP A O 1
ATOM 724 N N . ALA A 1 98 ? -6.958 16.810 -6.284 1.00 16.66 222 ALA A N 1
ATOM 725 C CA . ALA A 1 98 ? -6.002 17.030 -5.204 1.00 19.82 222 ALA A CA 1
ATOM 726 C C . ALA A 1 98 ? -5.786 15.725 -4.459 1.00 18.42 222 ALA A C 1
ATOM 727 O O . ALA A 1 98 ? -6.596 14.811 -4.580 1.00 17.19 222 ALA A O 1
ATOM 729 N N . HIS A 1 99 ? -4.699 15.623 -3.701 1.00 16.34 223 HIS A N 1
ATOM 730 C CA . HIS A 1 99 ? -4.529 14.467 -2.841 1.00 18.72 223 HIS A CA 1
ATOM 731 C C . HIS A 1 99 ? -4.570 14.882 -1.384 1.00 17.39 223 HIS A C 1
ATOM 732 O O . HIS A 1 99 ? -4.037 15.926 -0.997 1.00 19.57 223 HIS A O 1
ATOM 739 N N . VAL A 1 100 ? -5.228 14.060 -0.581 1.00 18.26 224 VAL A N 1
ATOM 740 C CA . VAL A 1 100 ? -5.317 14.312 0.846 1.00 17.49 224 VAL A CA 1
ATOM 741 C C . VAL A 1 100 ? -4.001 13.917 1.513 1.00 19.87 224 VAL A C 1
ATOM 742 O O . VAL A 1 100 ? -3.533 12.791 1.367 1.00 20.79 224 VAL A O 1
ATOM 746 N N . LEU A 1 101 ? -3.408 14.857 2.238 1.00 20.74 225 LEU A N 1
ATOM 747 C CA . LEU A 1 101 ? -2.144 14.642 2.931 1.00 24.31 225 LEU A CA 1
ATOM 748 C C . LEU A 1 101 ? -2.366 14.289 4.400 1.00 23.49 225 LEU A C 1
ATOM 749 O O . LEU A 1 101 ? -1.632 13.484 4.980 1.00 23.75 225 LEU A O 1
ATOM 754 N N . ASP A 1 102 ? -3.375 14.906 5.005 1.00 22.91 226 ASP A N 1
ATOM 755 C CA . ASP A 1 102 ? -3.626 14.726 6.431 1.00 20.11 226 ASP A CA 1
ATOM 756 C C . ASP A 1 102 ? -5.060 15.120 6.737 1.00 27.08 226 ASP A C 1
ATOM 757 O O . ASP A 1 102 ? -5.663 15.918 6.013 1.00 27.06 226 ASP A O 1
ATOM 762 N N . ALA A 1 103 ? -5.613 14.547 7.798 1.00 23.81 227 ALA A N 1
ATOM 763 C CA . ALA A 1 103 ? -6.968 14.877 8.216 1.00 25.85 227 ALA A CA 1
ATOM 764 C C . ALA A 1 103 ? -6.992 15.172 9.704 1.00 32.45 227 ALA A C 1
ATOM 765 O O . ALA A 1 103 ? -6.408 14.443 10.503 1.00 31.24 227 ALA A O 1
ATOM 767 N N . GLN A 1 104 ? -7.652 16.263 10.066 1.00 30.56 228 GLN A N 1
ATOM 768 C CA . GLN A 1 104 ? -7.869 16.595 11.463 1.00 34.43 228 GLN A CA 1
ATOM 769 C C . GLN A 1 104 ? -9.332 16.325 11.769 1.00 31.89 228 GLN A C 1
ATOM 770 O O . GLN A 1 104 ? -10.206 17.090 11.368 1.00 30.28 228 GLN A O 1
ATOM 776 N N . ARG A 1 105 ? -9.601 15.218 12.449 1.00 30.11 229 ARG A N 1
ATOM 777 C CA . ARG A 1 105 ? -10.976 14.794 12.651 1.00 33.41 229 ARG A CA 1
ATOM 778 C C . ARG A 1 105 ? -11.483 15.273 14.004 1.00 35.80 229 ARG A C 1
ATOM 779 O O . ARG A 1 105 ? -10.862 15.025 15.036 1.00 34.72 229 ARG A O 1
ATOM 787 N N . ARG A 1 106 ? -12.603 15.989 13.978 1.00 30.77 230 ARG A N 1
ATOM 788 C CA . ARG A 1 106 ? -13.170 16.583 15.182 1.00 37.29 230 ARG A CA 1
ATOM 789 C C . ARG A 1 106 ? -14.643 16.210 15.299 1.00 35.13 230 ARG A C 1
ATOM 790 O O . ARG A 1 106 ? -15.307 15.982 14.291 1.00 32.96 230 ARG A O 1
ATOM 798 N N . ARG A 1 107 ? -15.151 16.140 16.525 1.00 38.71 231 ARG A N 1
ATOM 799 C CA . ARG A 1 107 ? -16.531 15.724 16.731 1.00 42.78 231 ARG A CA 1
ATOM 800 C C . ARG A 1 107 ? -17.493 16.701 16.058 1.00 39.60 231 ARG A C 1
ATOM 801 O O . ARG A 1 107 ? -17.287 17.917 16.079 1.00 40.81 231 ARG A O 1
ATOM 809 N N . HIS A 1 108 ? -18.530 16.151 15.440 1.00 38.39 232 HIS A N 1
ATOM 810 C CA . HIS A 1 108 ? -19.504 16.949 14.709 1.00 38.31 232 HIS A CA 1
ATOM 811 C C . HIS A 1 108 ? -20.456 17.665 15.654 1.00 43.34 232 HIS A C 1
ATOM 812 O O . HIS A 1 108 ? -20.596 17.280 16.815 1.00 47.81 232 HIS A O 1
ATOM 819 N N . ASP A 1 109 ? -21.107 18.711 15.154 1.00 43.81 233 ASP A N 1
ATOM 820 C CA . ASP A 1 109 ? -22.141 19.393 15.923 1.00 48.55 233 ASP A CA 1
ATOM 821 C C . ASP A 1 109 ? -23.390 19.626 15.076 1.00 48.73 233 ASP A C 1
ATOM 822 O O . ASP A 1 109 ? -23.595 18.953 14.062 1.00 45.33 233 ASP A O 1
ATOM 827 N N . VAL A 1 110 ? -24.204 20.591 15.497 1.00 53.17 234 VAL A N 1
ATOM 828 C CA . VAL A 1 110 ? -25.461 20.925 14.831 1.00 54.55 234 VAL A CA 1
ATOM 829 C C . VAL A 1 110 ? -25.296 21.194 13.338 1.00 50.96 234 VAL A C 1
ATOM 830 O O . VAL A 1 110 ? -26.182 20.880 12.543 1.00 50.26 234 VAL A O 1
ATOM 834 N N . GLY A 1 111 ? -24.163 21.781 12.966 1.00 49.05 235 GLY A N 1
ATOM 835 C CA . GLY A 1 111 ? -23.909 22.138 11.584 1.00 46.06 235 GLY A CA 1
ATOM 836 C C . GLY A 1 111 ? -23.284 21.020 10.772 1.00 43.79 235 GLY A C 1
ATOM 837 O O . GLY A 1 111 ? -23.017 21.185 9.583 1.00 40.80 235 GLY A O 1
ATOM 838 N N . GLY A 1 112 ? -23.043 19.880 11.410 1.00 39.61 236 GLY A N 1
ATOM 839 C CA . GLY A 1 112 ? -22.482 18.736 10.714 1.00 35.35 236 GLY A CA 1
ATOM 840 C C . GLY A 1 112 ? -20.994 18.546 10.942 1.00 34.05 236 GLY A C 1
ATOM 841 O O . GLY A 1 112 ? -20.502 18.716 12.060 1.00 35.30 236 GLY A O 1
ATOM 842 N N . CYS A 1 113 ? -20.278 18.201 9.873 1.00 29.71 237 CYS A N 1
ATOM 843 C CA . CYS A 1 113 ? -18.868 17.825 9.960 1.00 27.68 237 CYS A CA 1
ATOM 844 C C . CYS A 1 113 ? -17.958 19.012 10.267 1.00 28.74 237 CYS A C 1
ATOM 845 O O . CYS A 1 113 ? -18.052 20.064 9.633 1.00 31.03 237 CYS A O 1
ATOM 848 N N . ARG A 1 114 ? -17.078 18.831 11.247 1.00 29.63 238 ARG A N 1
ATOM 849 C CA . ARG A 1 114 ? -16.140 19.872 11.645 1.00 31.12 238 ARG A CA 1
ATOM 850 C C . ARG A 1 114 ? -14.704 19.464 11.322 1.00 28.70 238 ARG A C 1
ATOM 851 O O . ARG A 1 114 ? -13.756 20.159 11.684 1.00 29.91 238 ARG A O 1
ATOM 859 N N . CYS A 1 115 ? -14.547 18.335 10.642 1.00 25.76 239 CYS A N 1
ATOM 860 C CA . CYS A 1 115 ? -13.214 17.848 10.294 1.00 26.82 239 CYS A CA 1
ATOM 861 C C . CYS A 1 115 ? -12.536 18.794 9.304 1.00 30.52 239 CYS A C 1
ATOM 862 O O . CYS A 1 115 ? -13.204 19.551 8.599 1.00 32.63 239 CYS A O 1
ATOM 865 N N . ARG A 1 116 ? -11.208 18.756 9.265 1.00 29.00 240 ARG A N 1
ATOM 866 C CA . ARG A 1 116 ? -10.452 19.556 8.310 1.00 27.29 240 ARG A CA 1
ATOM 867 C C . ARG A 1 116 ? -9.414 18.693 7.601 1.00 26.65 240 ARG A C 1
ATOM 868 O O . ARG A 1 116 ? -8.836 17.785 8.203 1.00 24.12 240 ARG A O 1
ATOM 876 N N . PHE A 1 117 ? -9.187 18.979 6.322 1.00 20.42 241 PHE A N 1
ATOM 877 C CA . PHE A 1 117 ? -8.298 18.172 5.498 1.00 20.02 241 PHE A CA 1
ATOM 878 C C . PHE A 1 117 ? -7.189 19.012 4.874 1.00 22.73 241 PHE A C 1
ATOM 879 O O . PHE A 1 117 ? -7.456 20.020 4.226 1.00 22.59 241 PHE A O 1
ATOM 887 N N . LEU A 1 118 ? -5.942 18.599 5.083 1.00 22.12 242 LEU A N 1
ATOM 888 C CA . LEU A 1 118 ? -4.815 19.207 4.386 1.00 18.97 242 LEU A CA 1
ATOM 889 C C . LEU A 1 118 ? -4.696 18.543 3.024 1.00 20.55 242 LEU A C 1
ATOM 890 O O . LEU A 1 118 ? -4.539 17.336 2.941 1.00 19.70 242 LEU A O 1
ATOM 895 N N . VAL A 1 119 ? -4.802 19.322 1.955 1.00 20.85 243 VAL A N 1
ATOM 896 C CA . VAL A 1 119 ? -4.783 18.758 0.611 1.00 16.58 243 VAL A CA 1
ATOM 897 C C . VAL A 1 119 ? -3.720 19.429 -0.242 1.00 20.92 243 VAL A C 1
ATOM 898 O O . VAL A 1 119 ? -3.302 20.559 0.028 1.00 21.79 243 VAL A O 1
ATOM 902 N N . ARG A 1 120 ? -3.289 18.710 -1.273 1.00 16.85 244 ARG A N 1
ATOM 903 C CA . ARG A 1 120 ? -2.262 19.182 -2.186 1.00 19.93 244 ARG A CA 1
ATOM 904 C C . ARG A 1 120 ? -2.802 19.047 -3.605 1.00 22.56 244 ARG A C 1
ATOM 905 O O . ARG A 1 120 ? -3.038 17.937 -4.072 1.00 19.72 244 ARG A O 1
ATOM 913 N N . TYR A 1 121 ? -3.024 20.169 -4.278 1.00 18.99 245 TYR A N 1
ATOM 914 C CA . TYR A 1 121 ? -3.590 20.131 -5.622 1.00 18.65 245 TYR A CA 1
ATOM 915 C C . TYR A 1 121 ? -2.604 19.509 -6.607 1.00 18.41 245 TYR A C 1
ATOM 916 O O . TYR A 1 121 ? -1.412 19.818 -6.581 1.00 21.87 245 TYR A O 1
ATOM 925 N N . ASP A 1 122 ? -3.106 18.624 -7.464 1.00 16.12 246 ASP A N 1
ATOM 926 C CA . ASP A 1 122 ? -2.248 17.875 -8.379 1.00 18.91 246 ASP A CA 1
ATOM 927 C C . ASP A 1 122 ? -1.594 18.755 -9.441 1.00 20.74 246 ASP A C 1
ATOM 928 O O . ASP A 1 122 ? -0.459 18.494 -9.854 1.00 25.82 246 ASP A O 1
ATOM 933 N N . HIS A 1 123 ? -2.299 19.793 -9.885 1.00 18.78 247 HIS A N 1
ATOM 934 C CA . HIS A 1 123 ? -1.858 20.547 -11.057 1.00 21.79 247 HIS A CA 1
ATOM 935 C C . HIS A 1 123 ? -0.784 21.595 -10.749 1.00 28.02 247 HIS A C 1
ATOM 936 O O . HIS A 1 123 ? -0.006 21.958 -11.635 1.00 25.54 247 HIS A O 1
ATOM 943 N N . ASP A 1 124 ? -0.730 22.077 -9.508 1.00 27.48 248 ASP A N 1
ATOM 944 C CA . ASP A 1 124 ? 0.223 23.138 -9.165 1.00 28.55 248 ASP A CA 1
ATOM 945 C C . ASP A 1 124 ? 1.014 22.868 -7.885 1.00 27.92 248 ASP A C 1
ATOM 946 O O . ASP A 1 124 ? 1.844 23.686 -7.487 1.00 32.38 248 ASP A O 1
ATOM 951 N N . SER A 1 125 ? 0.729 21.742 -7.237 1.00 25.22 249 SER A N 1
ATOM 952 C CA . SER A 1 125 ? 1.405 21.340 -5.996 1.00 27.17 249 SER A CA 1
ATOM 953 C C . SER A 1 125 ? 1.157 22.293 -4.822 1.00 26.24 249 SER A C 1
ATOM 954 O O . SER A 1 125 ? 1.831 22.204 -3.793 1.00 25.53 249 SER A O 1
ATOM 957 N N . SER A 1 126 ? 0.189 23.193 -4.967 1.00 26.30 250 SER A N 1
ATOM 958 C CA . SER A 1 126 ? -0.151 24.108 -3.881 1.00 26.73 250 SER A CA 1
ATOM 959 C C . SER A 1 126 ? -0.927 23.358 -2.807 1.00 28.18 250 SER A C 1
ATOM 960 O O . SER A 1 126 ? -1.595 22.361 -3.094 1.00 22.42 250 SER A O 1
ATOM 963 N N . GLU A 1 127 ? -0.845 23.826 -1.568 1.00 26.18 251 GLU A N 1
ATOM 964 C CA . GLU A 1 127 ? -1.526 23.129 -0.486 1.00 24.62 251 GLU A CA 1
ATOM 965 C C . GLU A 1 127 ? -2.536 24.023 0.217 1.00 27.12 251 GLU A C 1
ATOM 966 O O . GLU A 1 127 ? -2.386 25.245 0.251 1.00 25.80 251 GLU A O 1
ATOM 972 N N . GLU A 1 128 ? -3.572 23.405 0.772 1.00 22.03 252 GLU A N 1
ATOM 973 C CA . GLU A 1 128 ? -4.635 24.155 1.421 1.00 22.19 252 GLU A CA 1
ATOM 974 C C . GLU A 1 128 ? -5.312 23.304 2.485 1.00 22.49 252 GLU A C 1
ATOM 975 O O . GLU A 1 128 ? -5.440 22.096 2.326 1.00 20.66 252 GLU A O 1
ATOM 981 N N . ILE A 1 129 ? -5.732 23.931 3.576 1.00 20.66 253 ILE A N 1
ATOM 982 C CA . ILE A 1 129 ? -6.590 23.260 4.540 1.00 19.87 253 ILE A CA 1
ATOM 983 C C . ILE A 1 129 ? -8.049 23.570 4.210 1.00 18.87 253 ILE A C 1
ATOM 984 O O . ILE A 1 129 ? -8.442 24.734 4.168 1.00 19.26 253 ILE A O 1
ATOM 989 N N . VAL A 1 130 ? -8.841 22.530 3.969 1.00 18.98 254 VAL A N 1
ATOM 990 C CA . VAL A 1 130 ? -10.230 22.708 3.560 1.00 21.63 254 VAL A CA 1
ATOM 991 C C . VAL A 1 130 ? -11.215 21.943 4.435 1.00 19.96 254 VAL A C 1
ATOM 992 O O . VAL A 1 130 ? -10.880 20.899 5.003 1.00 20.60 254 VAL A O 1
ATOM 996 N N . PRO A 1 131 ? -12.443 22.468 4.544 1.00 19.60 255 PRO A N 1
ATOM 997 C CA . PRO A 1 131 ? -13.542 21.764 5.203 1.00 22.62 255 PRO A CA 1
ATOM 998 C C . PRO A 1 131 ? -14.167 20.738 4.258 1.00 22.80 255 PRO A C 1
ATOM 999 O O . PRO A 1 131 ? -13.891 20.758 3.053 1.00 19.09 255 PRO A O 1
ATOM 1003 N N . LEU A 1 132 ? -15.000 19.856 4.800 1.00 21.95 256 LEU A N 1
ATOM 1004 C CA . LEU A 1 132 ? -15.617 18.797 4.014 1.00 19.66 256 LEU A CA 1
ATOM 1005 C C . LEU A 1 132 ? -16.478 19.356 2.871 1.00 22.44 256 LEU A C 1
ATOM 1006 O O . LEU A 1 132 ? -16.562 18.748 1.805 1.00 19.65 256 LEU A O 1
ATOM 1011 N N . ARG A 1 133 ? -17.097 20.516 3.084 1.00 18.00 257 ARG A N 1
ATOM 1012 C CA . ARG A 1 133 ? -17.996 21.091 2.069 1.00 18.74 257 ARG A CA 1
ATOM 1013 C C . ARG A 1 133 ? -17.285 21.434 0.744 1.00 21.95 257 ARG A C 1
ATOM 1014 O O . ARG A 1 133 ? -17.943 21.673 -0.275 1.00 19.39 257 ARG A O 1
ATOM 1022 N N . LYS A 1 134 ? -15.952 21.441 0.748 1.00 19.13 258 LYS A N 1
ATOM 1023 C CA . LYS A 1 134 ? -15.195 21.679 -0.487 1.00 18.86 258 LYS A CA 1
ATOM 1024 C C . LYS A 1 134 ? -14.684 20.385 -1.127 1.00 21.48 258 LYS A C 1
ATOM 1025 O O . LYS A 1 134 ? -14.024 20.420 -2.170 1.00 19.60 258 LYS A O 1
ATOM 1031 N N . VAL A 1 135 ? -14.986 19.249 -0.505 1.00 19.63 259 VAL A N 1
ATOM 1032 C CA . VAL A 1 135 ? -14.455 17.966 -0.957 1.00 17.98 259 VAL A CA 1
ATOM 1033 C C . VAL A 1 135 ? -15.502 17.130 -1.694 1.00 20.24 259 VAL A C 1
ATOM 1034 O O . VAL A 1 135 ? -16.616 16.932 -1.199 1.00 21.31 259 VAL A O 1
ATOM 1038 N N . CYS A 1 136 ? -15.136 16.649 -2.875 1.00 16.88 260 CYS A N 1
ATOM 1039 C CA . CYS A 1 136 ? -15.932 15.655 -3.586 1.00 17.36 260 CYS A CA 1
ATOM 1040 C C . CYS A 1 136 ? -15.201 14.312 -3.621 1.00 19.52 260 CYS A C 1
ATOM 1041 O O . CYS A 1 136 ? -14.042 14.243 -4.034 1.00 17.10 260 CYS A O 1
ATOM 1044 N N . ARG A 1 137 ? -15.889 13.265 -3.169 1.00 18.93 261 ARG A N 1
ATOM 1045 C CA . ARG A 1 137 ? -15.409 11.874 -3.197 1.00 22.79 261 ARG A CA 1
ATOM 1046 C C . ARG A 1 137 ? -15.453 11.237 -4.577 1.00 20.21 261 ARG A C 1
ATOM 1047 O O . ARG A 1 137 ? -16.447 11.385 -5.287 1.00 22.78 261 ARG A O 1
ATOM 1055 N N . ARG A 1 138 ? -14.425 10.469 -4.932 1.00 18.92 262 ARG A N 1
ATOM 1056 C CA . ARG A 1 138 ? -14.540 9.592 -6.096 1.00 17.62 262 ARG A CA 1
ATOM 1057 C C . ARG A 1 138 ? -15.569 8.507 -5.766 1.00 17.15 262 ARG A C 1
ATOM 1058 O O . ARG A 1 138 ? -15.582 7.977 -4.652 1.00 18.91 262 ARG A O 1
ATOM 1066 N N . PRO A 1 139 ? -16.439 8.179 -6.734 1.00 17.51 263 PRO A N 1
ATOM 1067 C CA . PRO A 1 139 ? -17.620 7.351 -6.453 1.00 20.28 263 PRO A CA 1
ATOM 1068 C C . PRO A 1 139 ? -17.281 5.957 -5.908 1.00 22.40 263 PRO A C 1
ATOM 1069 O O . PRO A 1 139 ? -18.078 5.397 -5.142 1.00 21.18 263 PRO A O 1
ATOM 1073 N N . GLU A 1 140 ? -16.107 5.426 -6.248 1.00 19.67 264 GLU A N 1
ATOM 1074 C CA . GLU A 1 140 ? -15.709 4.111 -5.746 1.00 21.95 264 GLU A CA 1
ATOM 1075 C C . GLU A 1 140 ? -15.551 4.081 -4.219 1.00 21.97 264 GLU A C 1
ATOM 1076 O O . GLU A 1 140 ? -15.616 3.010 -3.606 1.00 24.61 264 GLU A O 1
ATOM 1082 N N . THR A 1 141 ? -15.386 5.244 -3.592 1.00 20.57 265 THR A N 1
ATOM 1083 C CA . THR A 1 141 ? -15.279 5.264 -2.136 1.00 18.07 265 THR A CA 1
ATOM 1084 C C . THR A 1 141 ? -16.613 4.891 -1.480 1.00 21.15 265 THR A C 1
ATOM 1085 O O . THR A 1 141 ? -16.658 4.644 -0.274 1.00 21.95 265 THR A O 1
ATOM 1089 N N . ASP A 1 142 ? -17.687 4.837 -2.274 1.00 17.29 266 ASP A N 1
ATOM 1090 C CA . ASP A 1 142 ? -18.956 4.273 -1.797 1.00 19.50 266 ASP A CA 1
ATOM 1091 C C . ASP A 1 142 ? -18.713 2.902 -1.169 1.00 23.69 266 ASP A C 1
ATOM 1092 O O . ASP A 1 142 ? -19.343 2.543 -0.165 1.00 25.96 266 ASP A O 1
ATOM 1097 N N . TYR A 1 143 ? -17.773 2.158 -1.757 1.00 21.35 267 TYR A N 1
ATOM 1098 C CA . TYR A 1 143 ? -17.397 0.840 -1.262 1.00 24.15 267 TYR A CA 1
ATOM 1099 C C . TYR A 1 143 ? -17.060 0.891 0.224 1.00 22.11 267 TYR A C 1
ATOM 1100 O O . TYR A 1 143 ? -17.549 0.075 1.013 1.00 25.34 267 TYR A O 1
ATOM 1109 N N . ARG A 1 144 ? -16.237 1.868 0.596 1.00 20.83 268 ARG A N 1
ATOM 1110 C CA . ARG A 1 144 ? -15.826 2.023 1.984 1.00 23.17 268 ARG A CA 1
ATOM 1111 C C . ARG A 1 144 ? -17.056 2.166 2.864 1.00 23.22 268 ARG A C 1
ATOM 1112 O O . ARG A 1 144 ? -17.213 1.449 3.865 1.00 27.92 268 ARG A O 1
ATOM 1120 N N . LEU A 1 145 ? -17.957 3.052 2.445 1.00 22.06 269 LEU A N 1
ATOM 1121 C CA . LEU A 1 145 ? -19.141 3.335 3.230 1.00 27.54 269 LEU A CA 1
ATOM 1122 C C . LEU A 1 145 ? -19.965 2.064 3.351 1.00 30.08 269 LEU A C 1
ATOM 1123 O O . LEU A 1 145 ? -20.496 1.753 4.431 1.00 27.55 269 LEU A O 1
ATOM 1128 N N . GLN A 1 146 ? -20.007 1.293 2.264 1.00 26.99 270 GLN A N 1
ATOM 1129 C CA . GLN A 1 146 ? -20.815 0.085 2.261 1.00 29.56 270 GLN A CA 1
ATOM 1130 C C . GLN A 1 146 ? -20.258 -0.860 3.308 1.00 27.18 270 GLN A C 1
ATOM 1131 O O . GLN A 1 146 ? -21.010 -1.415 4.113 1.00 27.01 270 GLN A O 1
ATOM 1137 N N . ILE A 1 147 ? -18.931 -0.980 3.329 1.00 22.34 271 ILE A N 1
ATOM 1138 C CA . ILE A 1 147 ? -18.266 -1.842 4.292 1.00 31.08 271 ILE A CA 1
ATOM 1139 C C . ILE A 1 147 ? -18.672 -1.395 5.684 1.00 31.10 271 ILE A C 1
ATOM 1140 O O . ILE A 1 147 ? -19.098 -2.210 6.515 1.00 35.05 271 ILE A O 1
ATOM 1145 N N . LEU A 1 148 ? -18.606 -0.083 5.905 1.00 29.32 272 LEU A N 1
ATOM 1146 C CA . LEU A 1 148 ? -18.900 0.466 7.217 1.00 33.07 272 LEU A CA 1
ATOM 1147 C C . LEU A 1 148 ? -20.341 0.164 7.587 1.00 36.89 272 LEU A C 1
ATOM 1148 O O . LEU A 1 148 ? -20.639 -0.180 8.734 1.00 33.81 272 LEU A O 1
ATOM 1153 N N . HIS A 1 149 ? -21.221 0.251 6.592 1.00 38.44 273 HIS A N 1
ATOM 1154 C CA . HIS A 1 149 ? -22.645 0.047 6.815 1.00 37.63 273 HIS A CA 1
ATOM 1155 C C . HIS A 1 149 ? -22.905 -1.376 7.286 1.00 34.13 273 HIS A C 1
ATOM 1156 O O . HIS A 1 149 ? -23.829 -1.625 8.065 1.00 34.20 273 HIS A O 1
ATOM 1163 N N . ALA A 1 150 ? -22.068 -2.304 6.832 1.00 32.39 274 ALA A N 1
ATOM 1164 C CA . ALA A 1 150 ? -22.253 -3.709 7.169 1.00 34.80 274 ALA A CA 1
ATOM 1165 C C . ALA A 1 150 ? -21.831 -3.987 8.606 1.00 37.95 274 ALA A C 1
ATOM 1166 O O . ALA A 1 150 ? -22.136 -5.043 9.154 1.00 36.28 274 ALA A O 1
ATOM 1168 N N . ALA A 1 151 ? -21.130 -3.033 9.213 1.00 41.35 275 ALA A N 1
ATOM 1169 C CA . ALA A 1 151 ? -20.616 -3.217 10.567 1.00 44.37 275 ALA A CA 1
ATOM 1170 C C . ALA A 1 151 ? -21.666 -2.885 11.624 1.00 47.84 275 ALA A C 1
ATOM 1171 O O . ALA A 1 151 ? -21.498 -3.200 12.802 1.00 49.33 275 ALA A O 1
ATOM 1173 N N . ARG A 1 152 ? -22.756 -2.259 11.191 1.00 47.22 276 ARG A N 1
ATOM 1174 C CA . ARG A 1 152 ? -23.820 -1.833 12.098 1.00 48.04 276 ARG A CA 1
ATOM 1175 C C . ARG A 1 152 ? -24.547 -3.008 12.748 1.00 48.95 276 ARG A C 1
ATOM 1176 O O . ARG A 1 152 ? -24.368 -4.162 12.355 1.00 46.82 276 ARG A O 1
ATOM 1184 N N . ALA A 1 153 ? -25.376 -2.702 13.742 1.00 49.07 277 ALA A N 1
ATOM 1185 C CA . ALA A 1 153 ? -26.218 -3.710 14.370 1.00 53.11 277 ALA A CA 1
ATOM 1186 C C . ALA A 1 153 ? -27.442 -3.988 13.503 1.00 57.34 277 ALA A C 1
ATOM 1187 O O . ALA A 1 153 ? -28.029 -3.067 12.932 1.00 57.23 277 ALA A O 1
ATOM 1189 N N . ALA A 1 154 ? -27.824 -5.259 13.412 1.00 59.10 278 ALA A N 1
ATOM 1190 C CA . ALA A 1 154 ? -28.953 -5.673 12.583 1.00 55.24 278 ALA A CA 1
ATOM 1191 C C . ALA A 1 154 ? -30.277 -5.159 13.138 1.00 55.36 278 ALA A C 1
ATOM 1192 O O . ALA A 1 154 ? -30.394 -4.891 14.332 1.00 58.97 278 ALA A O 1
ATOM 1194 N N . SER B 1 7 ? -23.313 -12.698 1.672 1.00 54.45 131 SER B N 1
ATOM 1195 C CA . SER B 1 7 ? -22.137 -12.789 2.535 1.00 54.71 131 SER B CA 1
ATOM 1196 C C . SER B 1 7 ? -20.853 -12.451 1.783 1.00 52.60 131 SER B C 1
ATOM 1197 O O . SER B 1 7 ? -20.653 -12.885 0.647 1.00 59.57 131 SER B O 1
ATOM 1200 N N . VAL B 1 8 ? -19.985 -11.674 2.426 1.00 44.70 132 VAL B N 1
ATOM 1201 C CA . VAL B 1 8 ? -18.704 -11.291 1.844 1.00 40.26 132 VAL B CA 1
ATOM 1202 C C . VAL B 1 8 ? -17.592 -11.440 2.876 1.00 37.40 132 VAL B C 1
ATOM 1203 O O . VAL B 1 8 ? -17.697 -10.915 3.986 1.00 29.47 132 VAL B O 1
ATOM 1207 N N . SER B 1 9 ? -16.534 -12.158 2.514 1.00 35.16 133 SER B N 1
ATOM 1208 C CA . SER B 1 9 ? -15.404 -12.342 3.417 1.00 34.02 133 SER B CA 1
ATOM 1209 C C . SER B 1 9 ? -14.519 -11.105 3.439 1.00 31.23 133 SER B C 1
ATOM 1210 O O . SER B 1 9 ? -14.301 -10.468 2.410 1.00 35.72 133 SER B O 1
ATOM 1213 N N . VAL B 1 10 ? -14.010 -10.766 4.618 1.00 26.53 134 VAL B N 1
ATOM 1214 C CA . VAL B 1 10 ? -13.108 -9.633 4.753 1.00 26.19 134 VAL B CA 1
ATOM 1215 C C . VAL B 1 10 ? -11.800 -10.083 5.386 1.00 29.79 134 VAL B C 1
ATOM 1216 O O . VAL B 1 10 ? -11.783 -10.610 6.503 1.00 30.08 134 VAL B O 1
ATOM 1220 N N . GLU B 1 11 ? -10.707 -9.886 4.659 1.00 22.43 135 GLU B N 1
ATOM 1221 C CA . GLU B 1 11 ? -9.390 -10.264 5.150 1.00 26.20 135 GLU B CA 1
ATOM 1222 C C . GLU B 1 11 ? -8.484 -9.042 5.207 1.00 26.85 135 GLU B C 1
ATOM 1223 O O . GLU B 1 11 ? -8.740 -8.042 4.532 1.00 21.97 135 GLU B O 1
ATOM 1229 N N . PHE B 1 12 ? -7.417 -9.131 5.997 1.00 22.76 136 PHE B N 1
ATOM 1230 C CA . PHE B 1 12 ? -6.630 -7.952 6.326 1.00 19.53 136 PHE B CA 1
ATOM 1231 C C . PHE B 1 12 ? -5.146 -8.074 6.036 1.00 20.89 136 PHE B C 1
ATOM 1232 O O . PHE B 1 12 ? -4.582 -9.168 5.974 1.00 22.68 136 PHE B O 1
ATOM 1240 N N . GLU B 1 13 ? -4.527 -6.916 5.857 1.00 21.88 137 GLU B N 1
ATOM 1241 C CA . GLU B 1 13 ? -3.084 -6.803 5.831 1.00 23.48 137 GLU B CA 1
ATOM 1242 C C . GLU B 1 13 ? -2.685 -5.798 6.914 1.00 24.81 137 GLU B C 1
ATOM 1243 O O . GLU B 1 13 ? -3.488 -4.941 7.32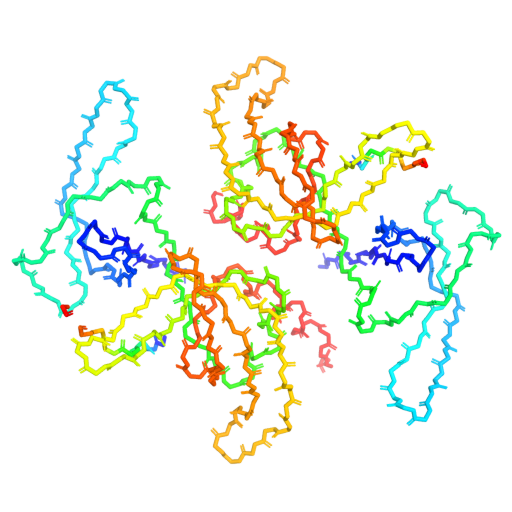1 1.00 22.31 137 GLU B O 1
ATOM 1249 N N . ALA B 1 14 ? -1.458 -5.936 7.404 1.00 23.64 138 ALA B N 1
ATOM 1250 C CA . ALA B 1 14 ? -0.949 -5.097 8.481 1.00 24.02 138 ALA B CA 1
ATOM 1251 C C . ALA B 1 14 ? 0.448 -4.577 8.164 1.00 24.68 138 ALA B C 1
ATOM 1252 O O . ALA B 1 14 ? 1.240 -5.259 7.513 1.00 24.25 138 ALA B O 1
ATOM 1254 N N . LYS B 1 15 ? 0.753 -3.375 8.645 1.00 23.69 139 LYS B N 1
ATOM 1255 C CA . LYS B 1 15 ? 2.049 -2.749 8.387 1.00 23.89 139 LYS B CA 1
ATOM 1256 C C . LYS B 1 15 ? 3.041 -3.006 9.518 1.00 27.29 139 LYS B C 1
ATOM 1257 O O . LYS B 1 15 ? 2.796 -2.633 10.666 1.00 29.18 139 LYS B O 1
ATOM 1263 N N . SER B 1 16 ? 4.162 -3.642 9.190 1.00 25.77 140 SER B N 1
ATOM 1264 C CA . SER B 1 16 ? 5.190 -3.950 10.186 1.00 32.78 140 SER B CA 1
ATOM 1265 C C . SER B 1 16 ? 6.019 -2.722 10.552 1.00 33.58 140 SER B C 1
ATOM 1266 O O . SER B 1 16 ? 6.344 -1.909 9.695 1.00 32.89 140 SER B O 1
ATOM 1269 N N . ALA B 1 17 ? 6.365 -2.594 11.829 1.00 32.36 141 ALA B N 1
ATOM 1270 C CA . ALA B 1 17 ? 7.187 -1.478 12.283 1.00 34.49 141 ALA B CA 1
ATOM 1271 C C . ALA B 1 17 ? 8.660 -1.680 11.924 1.00 37.07 141 ALA B C 1
ATOM 1272 O O . ALA B 1 17 ? 9.439 -0.729 11.928 1.00 41.99 141 ALA B O 1
ATOM 1274 N N . ARG B 1 18 ? 9.033 -2.922 11.621 1.00 33.75 142 ARG B N 1
ATOM 1275 C CA . ARG B 1 18 ? 10.418 -3.268 11.295 1.00 41.44 142 ARG B CA 1
ATOM 1276 C C . ARG B 1 18 ? 10.871 -2.672 9.966 1.00 38.00 142 ARG B C 1
ATOM 1277 O O . ARG B 1 18 ? 12.028 -2.274 9.812 1.00 36.63 142 ARG B O 1
ATOM 1285 N N . ASP B 1 19 ? 9.960 -2.631 9.001 1.00 35.40 143 ASP B N 1
ATOM 1286 C CA . ASP B 1 19 ? 10.335 -2.301 7.631 1.00 38.14 143 ASP B CA 1
ATOM 1287 C C . ASP B 1 19 ? 9.340 -1.382 6.923 1.00 34.96 143 ASP B C 1
ATOM 1288 O O . ASP B 1 19 ? 9.619 -0.889 5.833 1.00 32.51 143 ASP B O 1
ATOM 1293 N N . GLY B 1 20 ? 8.182 -1.161 7.535 1.00 33.92 144 GLY B N 1
ATOM 1294 C CA . GLY B 1 20 ? 7.174 -0.294 6.947 1.00 30.17 144 GLY B CA 1
ATOM 1295 C C . GLY B 1 20 ? 6.417 -0.938 5.797 1.00 27.33 144 GLY B C 1
ATOM 1296 O O . GLY B 1 20 ? 5.679 -0.267 5.075 1.00 27.75 144 GLY B O 1
ATOM 1297 N N . ALA B 1 21 ? 6.604 -2.243 5.629 1.00 25.81 145 ALA B N 1
ATOM 1298 C CA . ALA B 1 21 ? 5.932 -2.998 4.578 1.00 23.98 145 ALA B CA 1
ATOM 1299 C C . ALA B 1 21 ? 4.603 -3.562 5.073 1.00 25.40 145 ALA B C 1
ATOM 1300 O O . ALA B 1 21 ? 4.380 -3.659 6.278 1.00 24.17 145 ALA B O 1
ATOM 1302 N N . TRP B 1 22 ? 3.729 -3.935 4.141 1.00 23.14 146 TRP B N 1
ATOM 1303 C CA . TRP B 1 22 ? 2.444 -4.549 4.488 1.00 23.14 146 TRP B CA 1
ATOM 1304 C C . TRP B 1 22 ? 2.464 -6.058 4.249 1.00 24.40 146 TRP B C 1
ATOM 1305 O O . TRP B 1 22 ? 2.989 -6.530 3.237 1.00 22.81 146 TRP B O 1
ATOM 1316 N N . TYR B 1 23 ? 1.877 -6.807 5.178 1.00 20.79 147 TYR B N 1
ATOM 1317 C CA . TYR B 1 23 ? 1.830 -8.265 5.093 1.00 23.72 147 TYR B CA 1
ATOM 1318 C C . TYR B 1 23 ? 0.422 -8.781 5.352 1.00 24.44 147 TYR B C 1
ATOM 1319 O O . TYR B 1 23 ? -0.281 -8.241 6.192 1.00 25.06 147 TYR B O 1
ATOM 1328 N N . ASP B 1 24 ? 0.023 -9.836 4.651 1.00 25.02 148 ASP B N 1
ATOM 1329 C CA . ASP B 1 24 ? -1.246 -10.496 4.940 1.00 22.88 148 ASP B CA 1
ATOM 1330 C C . ASP B 1 24 ? -1.300 -10.970 6.393 1.00 26.22 148 ASP B C 1
ATOM 1331 O O . ASP B 1 24 ? -0.300 -11.438 6.939 1.00 24.33 148 ASP B O 1
ATOM 1336 N N . VAL B 1 25 ? -2.469 -10.818 7.012 1.00 22.02 149 VAL B N 1
ATOM 1337 C CA . VAL B 1 25 ? -2.706 -11.286 8.375 1.00 24.30 149 VAL B CA 1
ATOM 1338 C C . VAL B 1 25 ? -3.406 -12.639 8.363 1.00 26.44 149 VAL B C 1
ATOM 1339 O O . VAL B 1 25 ? -4.439 -12.806 7.720 1.00 29.54 149 VAL B O 1
ATOM 1343 N N . ALA B 1 26 ? -2.831 -13.603 9.072 1.00 25.41 150 ALA B N 1
ATOM 1344 C CA . ALA B 1 26 ? -3.407 -14.936 9.178 1.00 26.62 150 ALA B CA 1
ATOM 1345 C C . ALA B 1 26 ? -4.356 -15.010 10.368 1.00 31.66 150 ALA B C 1
ATOM 1346 O O . ALA B 1 26 ? -5.399 -15.662 10.299 1.00 31.13 150 ALA B O 1
ATOM 1348 N N . ALA B 1 27 ? -4.001 -14.331 11.455 1.00 29.50 151 ALA B N 1
ATOM 1349 C CA . ALA B 1 27 ? -4.846 -14.335 12.646 1.00 29.00 151 ALA B CA 1
ATOM 1350 C C . ALA B 1 27 ? -4.593 -13.146 13.566 1.00 27.66 151 ALA B C 1
ATOM 1351 O O . ALA B 1 27 ? -3.487 -12.610 13.621 1.00 26.20 151 ALA B O 1
ATOM 1353 N N . PHE B 1 28 ? -5.635 -12.749 14.292 1.00 23.06 152 PHE B N 1
ATOM 1354 C CA . PHE B 1 28 ? -5.511 -11.766 15.359 1.00 20.19 152 PHE B CA 1
ATOM 1355 C C . PHE B 1 28 ? -5.525 -12.511 16.695 1.00 24.76 152 PHE B C 1
ATOM 1356 O O . PHE B 1 28 ? -6.459 -13.261 16.977 1.00 24.41 152 PHE B O 1
ATOM 1364 N N . LEU B 1 29 ? -4.492 -12.316 17.511 1.00 23.98 153 LEU B N 1
ATOM 1365 C CA . LEU B 1 29 ? -4.288 -13.174 18.679 1.00 23.40 153 LEU B CA 1
ATOM 1366 C C . LEU B 1 29 ? -4.711 -12.539 20.004 1.00 30.12 153 LEU B C 1
ATOM 1367 O O . LEU B 1 29 ? -5.150 -13.237 20.926 1.00 28.95 153 LEU B O 1
ATOM 1372 N N . SER B 1 30 ? -4.574 -11.221 20.102 1.00 29.57 154 SER B N 1
ATOM 1373 C CA . SER B 1 30 ? -4.826 -10.522 21.358 1.00 27.86 154 SER B CA 1
ATOM 1374 C C . SER B 1 30 ? -4.914 -9.018 21.129 1.00 26.94 154 SER B C 1
ATOM 1375 O O . SER B 1 30 ? -4.522 -8.524 20.079 1.00 23.85 154 SER B O 1
ATOM 1378 N N . HIS B 1 31 ? -5.430 -8.292 22.113 1.00 28.46 155 HIS B N 1
ATOM 1379 C CA . HIS B 1 31 ? -5.530 -6.842 22.011 1.00 20.96 155 HIS B CA 1
ATOM 1380 C C . HIS B 1 31 ? -4.933 -6.176 23.240 1.00 27.30 155 HIS B C 1
ATOM 1381 O O . HIS B 1 31 ? -4.901 -6.766 24.324 1.00 30.09 155 HIS B O 1
ATOM 1388 N N . ARG B 1 32 ? -4.469 -4.943 23.074 1.00 24.87 156 ARG B N 1
ATOM 1389 C CA . ARG B 1 32 ? -4.042 -4.143 24.217 1.00 27.83 156 ARG B CA 1
ATOM 1390 C C . ARG B 1 32 ? -4.545 -2.715 24.052 1.00 34.49 156 ARG B C 1
ATOM 1391 O O . ARG B 1 32 ? -4.654 -2.203 22.927 1.00 29.09 156 ARG B O 1
ATOM 1399 N N . LEU B 1 33 ? -4.846 -2.080 25.180 1.00 32.02 157 LEU B N 1
ATOM 1400 C CA . LEU B 1 33 ? -5.397 -0.733 25.193 1.00 37.94 157 LEU B CA 1
ATOM 1401 C C . LEU B 1 33 ? -4.486 0.234 25.926 1.00 44.69 157 LEU B C 1
ATOM 1402 O O . LEU B 1 33 ? -3.838 -0.125 26.910 1.00 43.96 157 LEU B O 1
ATOM 1407 N N . PHE B 1 34 ? -4.451 1.468 25.441 1.00 47.78 158 PHE B N 1
ATOM 1408 C CA . PHE B 1 34 ? -3.664 2.517 26.065 1.00 53.78 158 PHE B CA 1
ATOM 1409 C C . PHE B 1 34 ? -4.577 3.617 26.574 1.00 59.54 158 PHE B C 1
ATOM 1410 O O . PHE B 1 34 ? -5.706 3.762 26.105 1.00 56.12 158 PHE B O 1
ATOM 1418 N N . GLU B 1 35 ? -4.083 4.392 27.533 1.00 66.80 159 GLU B N 1
ATOM 1419 C CA . GLU B 1 35 ? -4.816 5.547 28.033 1.00 72.72 159 GLU B CA 1
ATOM 1420 C C . GLU B 1 35 ? -4.948 6.592 26.928 1.00 73.32 159 GLU B C 1
ATOM 1421 O O . GLU B 1 35 ? -5.851 7.427 26.952 1.00 75.13 159 GLU B O 1
ATOM 1427 N N . SER B 1 36 ? -4.041 6.524 25.955 1.00 74.66 160 SER B N 1
ATOM 1428 C CA . SER B 1 36 ? -4.063 7.408 24.795 1.00 78.93 160 SER B CA 1
ATOM 1429 C C . SER B 1 36 ? -5.246 7.106 23.878 1.00 76.80 160 SER B C 1
ATOM 1430 O O . SER B 1 36 ? -5.725 7.983 23.161 1.00 82.28 160 SER B O 1
ATOM 1433 N N . GLY B 1 37 ? -5.706 5.860 23.895 1.00 72.55 161 GLY B N 1
ATOM 1434 C CA . GLY B 1 37 ? -6.897 5.486 23.156 1.00 71.58 161 GLY B CA 1
ATOM 1435 C C . GLY B 1 37 ? -6.684 5.163 21.688 1.00 68.73 161 GLY B C 1
ATOM 1436 O O . GLY B 1 37 ? -7.506 5.522 20.843 1.00 73.26 161 GLY B O 1
ATOM 1437 N N . ASP B 1 38 ? -5.579 4.493 21.378 1.00 58.76 162 ASP B N 1
ATOM 1438 C CA . ASP B 1 38 ? -5.379 3.949 20.039 1.00 52.24 162 ASP B CA 1
ATOM 1439 C C . ASP B 1 38 ? -4.962 2.485 20.158 1.00 43.02 162 ASP B C 1
ATOM 1440 O O . ASP B 1 38 ? -3.774 2.176 20.266 1.00 38.91 162 ASP B O 1
ATOM 1445 N N . PRO B 1 39 ? -5.955 1.579 20.139 1.00 41.19 163 PRO B N 1
ATOM 1446 C CA . PRO B 1 39 ? -5.806 0.147 20.435 1.00 34.45 163 PRO B CA 1
ATOM 1447 C C . PRO B 1 39 ? -4.783 -0.561 19.555 1.00 32.41 163 PRO B C 1
ATOM 1448 O O . PRO B 1 39 ? -4.579 -0.167 18.406 1.00 31.67 163 PRO B O 1
ATOM 1452 N N . GLU B 1 40 ? -4.146 -1.596 20.097 1.00 28.19 164 GLU B N 1
ATOM 1453 C CA . GLU B 1 40 ? -3.216 -2.397 19.307 1.00 25.81 164 GLU B CA 1
ATOM 1454 C C . GLU B 1 40 ? -3.645 -3.859 19.294 1.00 28.36 164 GLU B C 1
ATOM 1455 O O . GLU B 1 40 ? -4.258 -4.351 20.243 1.00 25.36 164 GLU B O 1
ATOM 1461 N N . VAL B 1 41 ? -3.332 -4.554 18.207 1.00 22.40 165 VAL B N 1
ATOM 1462 C CA . VAL B 1 41 ? -3.672 -5.961 18.102 1.00 25.23 165 VAL B CA 1
ATOM 1463 C C . VAL B 1 41 ? -2.417 -6.762 17.767 1.00 25.22 165 VAL B C 1
ATOM 1464 O O . VAL B 1 41 ? -1.574 -6.320 16.996 1.00 27.86 165 VAL B O 1
ATOM 1468 N N . ARG B 1 42 ? -2.275 -7.931 18.374 1.00 25.66 166 ARG B N 1
ATOM 1469 C CA . ARG B 1 42 ? -1.118 -8.769 18.102 1.00 29.67 166 ARG B CA 1
ATOM 1470 C C . ARG B 1 42 ? -1.434 -9.668 16.916 1.00 27.41 166 ARG B C 1
ATOM 1471 O O . ARG B 1 42 ? -2.396 -10.440 16.962 1.00 23.83 166 ARG B O 1
ATOM 1479 N N . VAL B 1 43 ? -0.651 -9.558 15.844 1.00 25.95 167 VAL B N 1
ATOM 1480 C CA . VAL B 1 43 ? -0.982 -10.332 14.647 1.00 26.05 167 VAL B CA 1
ATOM 1481 C C . VAL B 1 43 ? -0.013 -11.479 14.366 1.00 26.51 167 VAL B C 1
ATOM 1482 O O . VAL B 1 43 ? 1.186 -11.398 14.637 1.00 29.46 167 VAL B O 1
ATOM 1486 N N . ARG B 1 44 ? -0.571 -12.562 13.846 1.00 26.32 168 ARG B N 1
ATOM 1487 C CA . ARG B 1 44 ? 0.210 -13.637 13.260 1.00 27.86 168 ARG B CA 1
ATOM 1488 C C . ARG B 1 44 ? 0.205 -13.420 11.755 1.00 26.65 168 ARG B C 1
ATOM 1489 O O . ARG B 1 44 ? -0.857 -13.407 11.144 1.00 25.08 168 ARG B O 1
ATOM 1497 N N . PHE B 1 45 ? 1.380 -13.230 11.161 1.00 29.62 169 PHE B N 1
ATOM 1498 C CA . PHE B 1 45 ? 1.470 -12.943 9.733 1.00 30.67 169 PHE B CA 1
ATOM 1499 C C . PHE B 1 45 ? 1.376 -14.204 8.879 1.00 32.60 169 PHE B C 1
ATOM 1500 O O . PHE B 1 45 ? 1.988 -15.227 9.195 1.00 33.44 169 PHE B O 1
ATOM 1508 N N . SER B 1 46 ? 0.618 -14.113 7.787 1.00 30.49 170 SER B N 1
ATOM 1509 C CA . SER B 1 46 ? 0.467 -15.220 6.847 1.00 30.97 170 SER B CA 1
ATOM 1510 C C . SER B 1 46 ? 1.822 -15.685 6.325 1.00 34.29 170 SER B C 1
ATOM 1511 O O . SER B 1 46 ? 2.624 -14.880 5.857 1.00 34.93 170 SER B O 1
ATOM 1514 N N . GLY B 1 47 ? 2.075 -16.986 6.416 1.00 39.57 171 GLY B N 1
ATOM 1515 C CA . GLY B 1 47 ? 3.308 -17.553 5.902 1.00 48.68 171 GLY B CA 1
ATOM 1516 C C . GLY B 1 47 ? 4.515 -17.361 6.803 1.00 45.62 171 GLY B C 1
ATOM 1517 O O . GLY B 1 47 ? 5.645 -17.633 6.397 1.00 49.36 171 GLY B O 1
ATOM 1518 N N . PHE B 1 48 ? 4.282 -16.888 8.023 1.00 40.10 172 PHE B N 1
ATOM 1519 C CA . PHE B 1 48 ? 5.356 -16.719 8.998 1.00 44.10 172 PHE B CA 1
ATOM 1520 C C . PHE B 1 48 ? 5.004 -17.364 10.331 1.00 51.32 172 PHE B C 1
ATOM 1521 O O . PHE B 1 48 ? 3.833 -17.607 10.625 1.00 54.87 172 PHE B O 1
ATOM 1529 N N . GLY B 1 49 ? 6.028 -17.631 11.136 1.00 53.73 173 GLY B N 1
ATOM 1530 C CA . GLY B 1 49 ? 5.836 -18.228 12.444 1.00 52.91 173 GLY B CA 1
ATOM 1531 C C . GLY B 1 49 ? 5.693 -17.197 13.546 1.00 48.44 173 GLY B C 1
ATOM 1532 O O . GLY B 1 49 ? 5.725 -15.995 13.288 1.00 46.11 173 GLY B O 1
ATOM 1533 N N . ALA B 1 50 ? 5.556 -17.680 14.779 1.00 49.97 174 ALA B N 1
ATOM 1534 C CA . ALA B 1 50 ? 5.282 -16.837 15.940 1.00 45.11 174 ALA B CA 1
ATOM 1535 C C . ALA B 1 50 ? 6.367 -15.796 16.219 1.00 44.26 174 ALA B C 1
ATOM 1536 O O . ALA B 1 50 ? 6.085 -14.751 16.804 1.00 42.80 174 ALA B O 1
ATOM 1538 N N . GLU B 1 51 ? 7.602 -16.073 15.807 1.00 44.44 175 GLU B N 1
ATOM 1539 C CA . GLU B 1 51 ? 8.701 -15.139 16.048 1.00 46.78 175 GLU B CA 1
ATOM 1540 C C . GLU B 1 51 ? 8.532 -13.846 15.249 1.00 43.30 175 GLU B C 1
ATOM 1541 O O . GLU B 1 51 ? 9.165 -12.836 15.553 1.00 44.53 175 GLU B O 1
ATOM 1547 N N . GLU B 1 52 ? 7.674 -13.880 14.234 1.00 45.35 176 GLU B N 1
ATOM 1548 C CA . GLU B 1 52 ? 7.401 -12.693 13.430 1.00 40.76 176 GLU B CA 1
ATOM 1549 C C . GLU B 1 52 ? 6.200 -11.893 13.941 1.00 37.33 176 GLU B C 1
ATOM 1550 O O . GLU B 1 52 ? 5.914 -10.817 13.420 1.00 37.95 176 GLU B O 1
ATOM 1556 N N . ASP B 1 53 ? 5.501 -12.414 14.949 1.00 38.73 177 ASP B N 1
ATOM 1557 C CA . ASP B 1 53 ? 4.341 -11.717 15.517 1.00 36.07 177 ASP B CA 1
ATOM 1558 C C . ASP B 1 53 ? 4.719 -10.330 16.018 1.00 35.76 177 ASP B C 1
ATOM 1559 O O . ASP B 1 53 ? 5.833 -10.128 16.503 1.00 34.80 177 ASP B O 1
ATOM 1564 N N . GLU B 1 54 ? 3.803 -9.371 15.899 1.00 30.45 178 GLU B N 1
ATOM 1565 C CA . GLU B 1 54 ? 4.011 -8.082 16.546 1.00 38.30 178 GLU B CA 1
ATOM 1566 C C . GLU B 1 54 ? 2.705 -7.347 16.857 1.00 33.43 178 GLU B C 1
ATOM 1567 O O . GLU B 1 54 ? 1.616 -7.709 16.379 1.00 26.94 178 GLU B O 1
ATOM 1573 N N . TRP B 1 55 ? 2.845 -6.327 17.699 1.00 34.92 179 TRP B N 1
ATOM 1574 C CA . TRP B 1 55 ? 1.746 -5.460 18.084 1.00 33.76 179 TRP B CA 1
ATOM 1575 C C . TRP B 1 55 ? 1.574 -4.367 17.045 1.00 30.82 179 TRP B C 1
ATOM 1576 O O . TRP B 1 55 ? 2.522 -3.656 16.707 1.00 31.87 179 TRP B O 1
ATOM 1587 N N . ILE B 1 56 ? 0.353 -4.251 16.539 1.00 27.29 180 ILE B N 1
ATOM 1588 C CA . ILE B 1 56 ? 0.040 -3.358 15.435 1.00 29.27 180 ILE B CA 1
ATOM 1589 C C . ILE B 1 56 ? -1.055 -2.378 15.811 1.00 29.30 180 ILE B C 1
ATOM 1590 O O . ILE B 1 56 ? -2.101 -2.778 16.312 1.00 27.95 180 ILE B O 1
ATOM 1595 N N . ASN B 1 57 ? -0.811 -1.095 15.571 1.00 29.97 181 ASN B N 1
ATOM 1596 C CA . ASN B 1 57 ? -1.839 -0.076 15.725 1.00 30.71 181 ASN B CA 1
ATOM 1597 C C . ASN B 1 57 ? -3.009 -0.386 14.788 1.00 29.73 181 ASN B C 1
ATOM 1598 O O . ASN B 1 57 ? -2.849 -0.385 13.566 1.00 25.20 181 ASN B O 1
ATOM 1603 N N . VAL B 1 58 ? -4.178 -0.662 15.365 1.00 29.96 182 VAL B N 1
ATOM 1604 C CA . VAL B 1 58 ? -5.336 -1.089 14.579 1.00 30.95 182 VAL B CA 1
ATOM 1605 C C . VAL B 1 58 ? -5.811 -0.006 13.608 1.00 31.10 182 VAL B C 1
ATOM 1606 O O . VAL B 1 58 ? -6.000 -0.264 12.417 1.00 31.06 182 VAL B O 1
ATOM 1610 N N . ARG B 1 59 ? -5.992 1.208 14.115 1.00 28.62 183 ARG B N 1
ATOM 1611 C CA . ARG B 1 59 ? -6.522 2.296 13.301 1.00 28.69 183 ARG B CA 1
ATOM 1612 C C . ARG B 1 59 ? -5.599 2.673 12.148 1.00 32.32 183 ARG B C 1
ATOM 1613 O O . ARG B 1 59 ? -6.061 2.918 11.033 1.00 34.86 183 ARG B O 1
ATOM 1621 N N . LYS B 1 60 ? -4.296 2.713 12.406 1.00 29.36 184 LYS B N 1
ATOM 1622 C CA . LYS B 1 60 ? -3.370 3.263 11.423 1.00 29.37 184 LYS B CA 1
ATOM 1623 C C . LYS B 1 60 ? -2.667 2.212 10.559 1.00 29.06 184 LYS B C 1
ATOM 1624 O O . LYS B 1 60 ? -2.232 2.520 9.448 1.00 25.77 184 LYS B O 1
ATOM 1630 N N . CYS B 1 61 ? -2.561 0.980 11.047 1.00 27.77 185 CYS B N 1
ATOM 1631 C CA . CYS B 1 61 ? -1.702 -0.002 10.384 1.00 23.75 185 CYS B CA 1
ATOM 1632 C C . CYS B 1 61 ? -2.349 -1.356 10.092 1.00 23.58 185 CYS B C 1
ATOM 1633 O O . CYS B 1 61 ? -1.656 -2.322 9.785 1.00 24.48 185 CYS B O 1
ATOM 1636 N N . VAL B 1 62 ? -3.671 -1.424 10.177 1.00 22.92 186 VAL B N 1
ATOM 1637 C CA . VAL B 1 62 ? -4.397 -2.615 9.747 1.00 20.69 186 VAL B CA 1
ATOM 1638 C C . VAL B 1 62 ? -5.490 -2.198 8.787 1.00 20.05 186 VAL B C 1
ATOM 1639 O O . VAL B 1 62 ? -6.247 -1.279 9.078 1.00 21.73 186 VAL B O 1
ATOM 1643 N N . ARG B 1 63 ? -5.564 -2.847 7.630 1.00 22.15 187 ARG B N 1
ATOM 1644 C CA . ARG B 1 63 ? -6.595 -2.481 6.661 1.00 19.15 187 ARG B CA 1
ATOM 1645 C C . ARG B 1 63 ? -7.003 -3.674 5.821 1.00 20.42 187 ARG B C 1
ATOM 1646 O O . ARG B 1 63 ? -6.307 -4.680 5.802 1.00 20.43 187 ARG B O 1
ATOM 1654 N N . GLN B 1 64 ? -8.129 -3.556 5.123 1.00 19.62 188 GLN B N 1
ATOM 1655 C CA . GLN B 1 64 ? -8.583 -4.622 4.240 1.00 21.34 188 GLN B CA 1
ATOM 1656 C C . GLN B 1 64 ? -7.501 -4.922 3.206 1.00 20.53 188 GLN B C 1
ATOM 1657 O O . GLN B 1 64 ? -6.802 -4.026 2.743 1.00 21.16 188 GLN B O 1
ATOM 1663 N N . ARG B 1 65 ? -7.372 -6.198 2.867 1.00 18.88 189 ARG B N 1
ATOM 1664 C CA . ARG B 1 65 ? -6.286 -6.684 2.024 1.00 22.75 189 ARG B CA 1
ATOM 1665 C C . ARG B 1 65 ? -6.302 -6.068 0.620 1.00 19.49 189 ARG B C 1
ATOM 1666 O O . ARG B 1 65 ? -7.372 -5.890 0.033 1.00 16.82 189 ARG B O 1
ATOM 1674 N N . SER B 1 66 ? -5.117 -5.735 0.103 1.00 16.78 190 SER B N 1
ATOM 1675 C CA . SER B 1 66 ? -4.957 -5.317 -1.294 1.00 17.31 190 SER B CA 1
ATOM 1676 C C . SER B 1 66 ? -5.061 -6.524 -2.229 1.00 21.66 190 SER B C 1
ATOM 1677 O O . SER B 1 66 ? -4.711 -7.640 -1.850 1.00 24.99 190 SER B O 1
ATOM 1680 N N . LEU B 1 67 ? -5.523 -6.289 -3.455 1.00 23.41 191 LEU B N 1
ATOM 1681 C CA . LEU B 1 67 ? -5.805 -7.367 -4.405 1.00 24.73 191 LEU B CA 1
ATOM 1682 C C . LEU B 1 67 ? -4.819 -7.429 -5.568 1.00 23.83 191 LEU B C 1
ATOM 1683 O O . LEU B 1 67 ? -4.718 -6.474 -6.340 1.00 20.62 191 LEU B O 1
ATOM 1688 N N . PRO B 1 68 ? -4.113 -8.563 -5.712 1.00 25.56 192 PRO B N 1
ATOM 1689 C CA . PRO B 1 68 ? -3.329 -8.817 -6.928 1.00 29.99 192 PRO B CA 1
ATOM 1690 C C . PRO B 1 68 ? -4.214 -8.695 -8.165 1.00 27.41 192 PRO B C 1
ATOM 1691 O O . PRO B 1 68 ? -5.362 -9.130 -8.123 1.00 26.80 192 PRO B O 1
ATOM 1695 N N . CYS B 1 69 ? -3.704 -8.106 -9.241 1.00 27.44 193 CYS B N 1
ATOM 1696 C CA . CYS B 1 69 ? -4.541 -7.837 -10.408 1.00 29.03 193 CYS B CA 1
ATOM 1697 C C . CYS B 1 69 ? -4.529 -8.956 -11.448 1.00 34.70 193 CYS B C 1
ATOM 1698 O O . CYS B 1 69 ? -3.476 -9.505 -11.776 1.00 35.90 193 CYS B O 1
ATOM 1701 N N . GLU B 1 70 ? -5.711 -9.282 -11.964 1.00 35.95 194 GLU B N 1
ATOM 1702 C CA . GLU B 1 70 ? -5.830 -10.127 -13.147 1.00 38.37 194 GLU B CA 1
ATOM 1703 C C . GLU B 1 70 ? -5.472 -9.289 -14.366 1.00 33.02 194 GLU B C 1
ATOM 1704 O O . GLU B 1 70 ? -5.582 -8.068 -14.324 1.00 29.41 194 GLU B O 1
ATOM 1710 N N . ALA B 1 71 ? -5.059 -9.951 -15.444 1.00 32.69 195 ALA B N 1
ATOM 1711 C CA . ALA B 1 71 ? -4.559 -9.289 -16.652 1.00 30.53 195 ALA B CA 1
ATOM 1712 C C . ALA B 1 71 ? -5.435 -8.129 -17.128 1.00 32.22 195 ALA B C 1
ATOM 1713 O O . ALA B 1 71 ? -4.926 -7.052 -17.451 1.00 37.11 195 ALA B O 1
ATOM 1715 N N . THR B 1 72 ? -6.747 -8.339 -17.150 1.00 26.56 196 THR B N 1
ATOM 1716 C CA . THR B 1 72 ? -7.663 -7.323 -17.656 1.00 31.24 196 THR B CA 1
ATOM 1717 C C . THR B 1 72 ? -7.927 -6.187 -16.666 1.00 32.50 196 THR B C 1
ATOM 1718 O O . THR B 1 72 ? -8.588 -5.209 -17.010 1.00 29.56 196 THR B O 1
ATOM 1722 N N . GLU B 1 73 ? -7.409 -6.300 -15.448 1.00 29.65 197 GLU B N 1
ATOM 1723 C CA . GLU B 1 73 ? -7.728 -5.320 -14.414 1.00 27.05 197 GLU B CA 1
ATOM 1724 C C . GLU B 1 73 ? -6.761 -4.133 -14.378 1.00 23.63 197 GLU B C 1
ATOM 1725 O O . GLU B 1 73 ? -6.863 -3.270 -13.505 1.00 25.86 197 GLU B O 1
ATOM 1731 N N . CYS B 1 74 ? -5.846 -4.074 -15.340 1.00 21.40 198 CYS B N 1
ATOM 1732 C CA . CYS B 1 74 ? -4.941 -2.935 -15.458 1.00 20.88 198 CYS B CA 1
ATOM 1733 C C . CYS B 1 74 ? -5.731 -1.650 -15.710 1.00 23.33 198 CYS B C 1
ATOM 1734 O O . CYS B 1 74 ? -5.286 -0.554 -15.368 1.00 21.54 198 CYS B O 1
ATOM 1737 N N . VAL B 1 75 ? -6.913 -1.791 -16.306 1.00 25.68 199 VAL B N 1
ATOM 1738 C CA . VAL B 1 75 ? -7.776 -0.643 -16.567 1.00 26.73 199 VAL B CA 1
ATOM 1739 C C . VAL B 1 75 ? -8.254 0.003 -15.263 1.00 26.50 199 VAL B C 1
ATOM 1740 O O . VAL B 1 75 ? -8.711 1.147 -15.259 1.00 21.99 199 VAL B O 1
ATOM 1744 N N . ALA B 1 76 ? -8.136 -0.737 -14.163 1.00 22.46 200 ALA B N 1
ATOM 1745 C CA . ALA B 1 76 ? -8.544 -0.253 -12.849 1.00 21.98 200 ALA B CA 1
ATOM 1746 C C . ALA B 1 76 ? -7.350 0.247 -12.036 1.00 20.74 200 ALA B C 1
ATOM 1747 O O . ALA B 1 76 ? -7.478 0.555 -10.848 1.00 20.99 200 ALA B O 1
ATOM 1749 N N . VAL B 1 77 ? -6.191 0.323 -12.680 1.00 17.00 201 VAL B N 1
ATOM 1750 C CA . VAL B 1 77 ? -5.023 0.947 -12.074 1.00 18.65 201 VAL B CA 1
ATOM 1751 C C . VAL B 1 77 ? -4.785 2.299 -12.752 1.00 20.42 201 VAL B C 1
ATOM 1752 O O . VAL B 1 77 ? -4.449 2.368 -13.935 1.00 20.27 201 VAL B O 1
ATOM 1756 N N . LEU B 1 78 ? -4.970 3.373 -11.991 1.00 18.32 202 LEU B N 1
ATOM 1757 C CA . LEU B 1 78 ? -5.012 4.718 -12.561 1.00 20.32 202 LEU B CA 1
ATOM 1758 C C . LEU B 1 78 ? -3.986 5.662 -11.943 1.00 19.79 202 LEU B C 1
ATOM 1759 O O . LEU B 1 78 ? -3.648 5.530 -10.769 1.00 20.42 202 LEU B O 1
ATOM 1764 N N . PRO B 1 79 ? -3.499 6.630 -12.736 1.00 19.21 203 PRO B N 1
ATOM 1765 C CA . PRO B 1 79 ? -2.658 7.705 -12.201 1.00 21.60 203 PRO B CA 1
ATOM 1766 C C . PRO B 1 79 ? -3.364 8.415 -11.050 1.00 20.50 203 PRO B C 1
ATOM 1767 O O . PRO B 1 79 ? -4.534 8.781 -11.184 1.00 19.03 203 PRO B O 1
ATOM 1771 N N . GLY B 1 80 ? -2.670 8.583 -9.931 1.00 20.05 204 GLY B N 1
ATOM 1772 C CA . GLY B 1 80 ? -3.268 9.187 -8.754 1.00 19.83 204 GLY B CA 1
ATOM 1773 C C . GLY B 1 80 ? -3.643 8.176 -7.684 1.00 17.30 204 GLY B C 1
ATOM 1774 O O . GLY B 1 80 ? -3.819 8.539 -6.516 1.00 19.67 204 GLY B O 1
ATOM 1775 N N . ASP B 1 81 ? -3.770 6.913 -8.082 1.00 18.69 205 ASP B N 1
ATOM 1776 C CA . ASP B 1 81 ? -4.153 5.825 -7.177 1.00 19.99 205 ASP B CA 1
ATOM 1777 C C . ASP B 1 81 ? -3.103 5.516 -6.130 1.00 20.29 205 ASP B C 1
ATOM 1778 O O . ASP B 1 81 ? -1.913 5.497 -6.430 1.00 17.80 205 ASP B O 1
ATOM 1783 N N . LEU B 1 82 ? -3.550 5.251 -4.907 1.00 18.25 206 LEU B N 1
ATOM 1784 C CA . LEU B 1 82 ? -2.742 4.471 -3.986 1.00 19.46 206 LEU B CA 1
ATOM 1785 C C . LEU B 1 82 ? -2.796 3.007 -4.414 1.00 15.78 206 LEU B C 1
ATOM 1786 O O . LEU B 1 82 ? -3.873 2.473 -4.691 1.00 18.57 206 LEU B O 1
ATOM 1791 N N . ILE B 1 83 ? -1.636 2.365 -4.482 1.00 17.97 207 ILE B N 1
ATOM 1792 C CA . ILE B 1 83 ? -1.560 0.925 -4.700 1.00 16.81 207 ILE B CA 1
ATOM 1793 C C . ILE B 1 83 ? -0.608 0.306 -3.685 1.00 17.75 207 ILE B C 1
ATOM 1794 O O . ILE B 1 83 ? 0.152 1.012 -3.014 1.00 18.91 207 ILE B O 1
ATOM 1799 N N . LEU B 1 84 ? -0.661 -1.015 -3.565 1.00 18.48 208 LEU B N 1
ATOM 1800 C CA . LEU B 1 84 ? 0.354 -1.745 -2.818 1.00 18.88 208 LEU B CA 1
ATOM 1801 C C . LEU B 1 84 ? 1.288 -2.396 -3.831 1.00 21.12 208 LEU B C 1
ATOM 1802 O O . LEU B 1 84 ? 0.883 -3.298 -4.562 1.00 24.29 208 LEU B O 1
ATOM 1807 N N . CYS B 1 85 ? 2.534 -1.932 -3.879 1.00 21.12 209 CYS B N 1
ATOM 1808 C CA . CYS B 1 85 ? 3.455 -2.289 -4.952 1.00 20.29 209 CYS B CA 1
ATOM 1809 C C . CYS B 1 85 ? 4.631 -3.137 -4.464 1.00 23.11 209 CYS B C 1
ATOM 1810 O O . CYS B 1 85 ? 5.243 -2.849 -3.432 1.00 20.66 209 CYS B O 1
ATOM 1813 N N . PHE B 1 86 ? 4.941 -4.187 -5.215 1.00 19.00 210 PHE B N 1
ATOM 1814 C CA . PHE B 1 86 ? 6.006 -5.109 -4.840 1.00 23.80 210 PHE B CA 1
ATOM 1815 C C . PHE B 1 86 ? 7.366 -4.506 -5.171 1.00 26.54 210 PHE B C 1
ATOM 1816 O O . PHE B 1 86 ? 7.703 -4.324 -6.340 1.00 27.07 210 PHE B O 1
ATOM 1824 N N . GLN B 1 87 ? 8.137 -4.184 -4.136 1.00 23.90 211 GLN B N 1
ATOM 1825 C CA . GLN B 1 87 ? 9.461 -3.598 -4.314 1.00 28.50 211 GLN B CA 1
ATOM 1826 C C . GLN B 1 87 ? 10.552 -4.655 -4.180 1.00 32.64 211 GLN B C 1
ATOM 1827 O O . GLN B 1 87 ? 10.855 -5.130 -3.073 1.00 30.38 211 GLN B O 1
ATOM 1833 N N . GLU B 1 88 ? 11.124 -5.018 -5.326 1.00 33.92 212 GLU B N 1
ATOM 1834 C CA . GLU B 1 88 ? 12.192 -6.003 -5.402 1.00 40.70 212 GLU B CA 1
ATOM 1835 C C . GLU B 1 88 ? 13.560 -5.342 -5.401 1.00 40.65 212 GLU B C 1
ATOM 1836 O O . GLU B 1 88 ? 13.867 -4.523 -6.267 1.00 42.40 212 GLU B O 1
ATOM 1842 N N . GLY B 1 89 ? 14.385 -5.705 -4.431 1.00 40.78 213 GLY B N 1
ATOM 1843 C CA . GLY B 1 89 ? 15.769 -5.275 -4.430 1.00 41.29 213 GLY B CA 1
ATOM 1844 C C . GLY B 1 89 ? 16.657 -6.428 -4.024 1.00 47.26 213 GLY B C 1
ATOM 1845 O O . GLY B 1 89 ? 16.202 -7.569 -3.942 1.00 49.77 213 GLY B O 1
ATOM 1846 N N . LYS B 1 90 ? 17.930 -6.141 -3.787 1.00 51.96 214 LYS B N 1
ATOM 1847 C CA . LYS B 1 90 ? 18.782 -7.095 -3.099 1.00 60.08 214 LYS B CA 1
ATOM 1848 C C . LYS B 1 90 ? 18.377 -6.982 -1.633 1.00 64.25 214 LYS B C 1
ATOM 1849 O O . LYS B 1 90 ? 17.680 -6.031 -1.266 1.00 65.73 214 LYS B O 1
ATOM 1855 N N . ASP B 1 91 ? 18.781 -7.952 -0.815 1.00 64.66 215 ASP B N 1
ATOM 1856 C CA . ASP B 1 91 ? 18.408 -8.023 0.602 1.00 63.59 215 ASP B CA 1
ATOM 1857 C C . ASP B 1 91 ? 16.933 -8.393 0.808 1.00 57.11 215 ASP B C 1
ATOM 1858 O O . ASP B 1 91 ? 16.629 -9.287 1.598 1.00 59.31 215 ASP B O 1
ATOM 1863 N N . GLN B 1 92 ? 16.022 -7.722 0.104 1.00 53.95 216 GLN B N 1
ATOM 1864 C CA . GLN B 1 92 ? 14.595 -7.909 0.366 1.00 47.94 216 GLN B CA 1
ATOM 1865 C C . GLN B 1 92 ? 13.674 -7.649 -0.830 1.00 44.82 216 GLN B C 1
ATOM 1866 O O . GLN B 1 92 ? 14.019 -6.917 -1.757 1.00 43.96 216 GLN B O 1
ATOM 1872 N N . ALA B 1 93 ? 12.492 -8.257 -0.784 1.00 40.15 217 ALA B N 1
ATOM 1873 C CA . ALA B 1 93 ? 11.417 -7.962 -1.729 1.00 34.96 217 ALA B CA 1
ATOM 1874 C C . ALA B 1 93 ? 10.111 -7.871 -0.961 1.00 34.77 217 ALA B C 1
ATOM 1875 O O . ALA B 1 93 ? 9.602 -8.886 -0.478 1.00 35.18 217 ALA B O 1
ATOM 1877 N N . LEU B 1 94 ? 9.571 -6.660 -0.841 1.00 30.22 218 LEU B N 1
ATOM 1878 C CA . LEU B 1 94 ? 8.440 -6.436 0.061 1.00 30.19 218 LEU B CA 1
ATOM 1879 C C . LEU B 1 94 ? 7.369 -5.538 -0.540 1.00 26.55 218 LEU B C 1
ATOM 1880 O O . LEU B 1 94 ? 7.660 -4.709 -1.391 1.00 24.43 218 LEU B O 1
ATOM 1885 N N . TYR B 1 95 ? 6.130 -5.686 -0.081 1.00 28.40 219 TYR B N 1
ATOM 1886 C CA . TYR B 1 95 ? 5.047 -4.832 -0.561 1.00 26.07 219 TYR B CA 1
ATOM 1887 C C . TYR B 1 95 ? 5.017 -3.490 0.176 1.00 28.28 219 TYR B C 1
ATOM 1888 O O . TYR B 1 95 ? 4.965 -3.450 1.402 1.00 21.71 219 TYR B O 1
ATOM 1897 N N . TYR B 1 96 ? 5.042 -2.397 -0.584 1.00 22.12 220 TYR B N 1
ATOM 1898 C CA . TYR B 1 96 ? 5.009 -1.046 -0.022 1.00 18.91 220 TYR B CA 1
ATOM 1899 C C . TYR B 1 96 ? 3.928 -0.183 -0.649 1.00 25.63 220 TYR B C 1
ATOM 1900 O O . TYR B 1 96 ? 3.665 -0.289 -1.845 1.00 19.53 220 TYR B O 1
ATOM 1909 N N . ASP B 1 97 ? 3.329 0.702 0.140 1.00 17.83 221 ASP B N 1
ATOM 1910 C CA . ASP B 1 97 ? 2.420 1.695 -0.427 1.00 19.50 221 ASP B CA 1
ATOM 1911 C C . ASP B 1 97 ? 3.117 2.552 -1.475 1.00 22.66 221 ASP B C 1
ATOM 1912 O O . ASP B 1 97 ? 4.246 3.003 -1.274 1.00 23.49 221 ASP B O 1
ATOM 1917 N N . ALA B 1 98 ? 2.440 2.775 -2.596 1.00 19.28 222 ALA B N 1
ATOM 1918 C CA . ALA B 1 98 ? 2.958 3.655 -3.634 1.00 17.96 222 ALA B CA 1
ATOM 1919 C C . ALA B 1 98 ? 1.815 4.406 -4.287 1.00 18.47 222 ALA B C 1
ATOM 1920 O O . ALA B 1 98 ? 0.666 4.002 -4.174 1.00 20.22 222 ALA B O 1
ATOM 1922 N N . HIS B 1 99 ? 2.123 5.506 -4.962 1.00 18.32 223 HIS B N 1
ATOM 1923 C CA . HIS B 1 99 ? 1.124 6.176 -5.783 1.00 19.95 223 HIS B CA 1
ATOM 1924 C C . HIS B 1 99 ? 1.529 6.110 -7.253 1.00 19.15 223 HIS B C 1
ATOM 1925 O O . HIS B 1 99 ? 2.704 6.264 -7.605 1.00 21.06 223 HIS B O 1
ATOM 1932 N N . VAL B 1 100 ? 0.546 5.856 -8.106 1.00 19.41 224 VAL B N 1
ATOM 1933 C CA . VAL B 1 100 ? 0.773 5.797 -9.545 1.00 18.23 224 VAL B CA 1
ATOM 1934 C C . VAL B 1 100 ? 0.915 7.202 -10.119 1.00 22.65 224 VAL B C 1
ATOM 1935 O O . VAL B 1 100 ? -0.002 8.015 -10.019 1.00 23.19 224 VAL B O 1
ATOM 1939 N N . LEU B 1 101 ? 2.071 7.482 -10.713 1.00 20.45 225 LEU B N 1
ATOM 1940 C CA . LEU B 1 101 ? 2.340 8.782 -11.316 1.00 22.38 225 LEU B CA 1
ATOM 1941 C C . LEU B 1 101 ? 1.914 8.826 -12.782 1.00 26.14 225 LEU B C 1
ATOM 1942 O O . LEU B 1 101 ? 1.510 9.872 -13.289 1.00 25.81 225 LEU B O 1
ATOM 1947 N N . ASP B 1 102 ? 2.020 7.687 -13.459 1.00 24.94 226 ASP B N 1
ATOM 1948 C CA . ASP B 1 102 ? 1.801 7.637 -14.897 1.00 27.18 226 ASP B CA 1
ATOM 1949 C C . ASP B 1 102 ? 1.603 6.196 -15.350 1.00 29.67 226 ASP B C 1
ATOM 1950 O O . ASP B 1 102 ? 2.110 5.256 -14.724 1.00 25.25 226 ASP B O 1
ATOM 1955 N N . ALA B 1 103 ? 0.852 6.028 -16.431 1.00 29.99 227 ALA B N 1
ATOM 1956 C CA . ALA B 1 103 ? 0.575 4.702 -16.967 1.00 33.96 227 ALA B CA 1
ATOM 1957 C C . ALA B 1 103 ? 0.815 4.674 -18.465 1.00 35.44 227 ALA B C 1
ATOM 1958 O O . ALA B 1 103 ? 0.290 5.505 -19.205 1.00 34.54 227 ALA B O 1
ATOM 1960 N N . GLN B 1 104 ? 1.628 3.721 -18.906 1.00 30.09 228 GLN B N 1
ATOM 1961 C CA . GLN B 1 104 ? 1.812 3.484 -20.325 1.00 35.81 228 GLN B CA 1
ATOM 1962 C C . GLN B 1 104 ? 1.024 2.237 -20.687 1.00 35.98 228 GLN B C 1
ATOM 1963 O O . GLN B 1 104 ? 1.399 1.119 -20.316 1.00 31.91 228 GLN B O 1
ATOM 1969 N N . ARG B 1 105 ? -0.087 2.435 -21.385 1.00 35.39 229 ARG B N 1
ATOM 1970 C CA . ARG B 1 105 ? -0.963 1.324 -21.711 1.00 34.01 229 ARG B CA 1
ATOM 1971 C C . ARG B 1 105 ? -0.614 0.777 -23.080 1.00 33.61 229 ARG B C 1
ATOM 1972 O O . ARG B 1 105 ? -0.466 1.524 -24.051 1.00 32.56 229 ARG B O 1
ATOM 1980 N N . ARG B 1 106 ? -0.451 -0.537 -23.137 1.00 27.84 230 ARG B N 1
ATOM 1981 C CA . ARG B 1 106 ? -0.020 -1.206 -24.351 1.00 34.79 230 ARG B CA 1
ATOM 1982 C C . ARG B 1 106 ? -0.936 -2.374 -24.646 1.00 30.19 230 ARG B C 1
ATOM 1983 O O . ARG B 1 106 ? -1.525 -2.957 -23.736 1.00 29.38 230 ARG B O 1
ATOM 1991 N N . ARG B 1 107 ? -1.056 -2.703 -25.922 1.00 31.08 231 ARG B N 1
ATOM 1992 C CA . ARG B 1 107 ? -1.885 -3.820 -26.343 1.00 31.46 231 ARG B CA 1
ATOM 1993 C C . ARG B 1 107 ? -1.466 -5.109 -25.640 1.00 29.16 231 ARG B C 1
ATOM 1994 O O . ARG B 1 107 ? -0.278 -5.375 -25.452 1.00 28.52 231 ARG B O 1
ATOM 2002 N N . HIS B 1 108 ? -2.453 -5.896 -25.232 1.00 30.41 232 HIS B N 1
ATOM 2003 C CA . HIS B 1 108 ? -2.181 -7.140 -24.530 1.00 27.75 232 HIS B CA 1
ATOM 2004 C C . HIS B 1 108 ? -1.831 -8.265 -25.484 1.00 29.83 232 HIS B C 1
ATOM 2005 O O . HIS B 1 108 ? -2.253 -8.271 -26.644 1.00 32.32 232 HIS B O 1
ATOM 2012 N N . ASP B 1 109 ? -1.048 -9.210 -24.971 1.00 28.51 233 ASP B N 1
ATOM 2013 C CA . ASP B 1 109 ? -0.541 -10.351 -25.727 1.00 35.97 233 ASP B CA 1
ATOM 2014 C C . ASP B 1 109 ? -1.212 -11.633 -25.293 1.00 31.04 233 ASP B C 1
ATOM 2015 O O . ASP B 1 109 ? -2.063 -11.629 -24.407 1.00 31.55 233 ASP B O 1
ATOM 2020 N N . VAL B 1 110 ? -0.771 -12.739 -25.878 1.00 32.94 234 VAL B N 1
ATOM 2021 C CA . VAL B 1 110 ? -1.087 -14.051 -25.332 1.00 39.20 234 VAL B CA 1
ATOM 2022 C C . VAL B 1 110 ? -0.505 -14.150 -23.915 1.00 32.95 234 VAL B C 1
ATOM 2023 O O . VAL B 1 110 ? -0.975 -14.934 -23.094 1.00 36.87 234 VAL B O 1
ATOM 2027 N N . GLY B 1 111 ? 0.506 -13.331 -23.630 1.00 31.14 235 GLY B N 1
ATOM 2028 C CA . GLY B 1 111 ? 1.140 -13.311 -22.325 1.00 30.07 235 GLY B CA 1
ATOM 2029 C C . GLY B 1 111 ? 0.467 -12.387 -21.325 1.00 29.45 235 GLY B C 1
ATOM 2030 O O . GLY B 1 111 ? 0.952 -12.218 -20.208 1.00 28.91 235 GLY B O 1
ATOM 2031 N N . GLY B 1 112 ? -0.644 -11.778 -21.730 1.00 29.27 236 GLY B N 1
ATOM 2032 C CA . GLY B 1 112 ? -1.429 -10.946 -20.836 1.00 25.98 236 GLY B CA 1
ATOM 2033 C C . GLY B 1 112 ? -1.157 -9.457 -20.949 1.00 24.25 236 GLY B C 1
ATOM 2034 O O . GLY B 1 112 ? -0.940 -8.931 -22.042 1.00 24.74 236 GLY B O 1
ATOM 2035 N N . CYS B 1 113 ? -1.172 -8.779 -19.806 1.00 22.70 237 CYS B N 1
ATOM 2036 C CA . CYS B 1 113 ? -1.002 -7.327 -19.752 1.00 23.57 237 CYS B CA 1
ATOM 2037 C C . CYS B 1 113 ? 0.440 -6.882 -19.988 1.00 25.03 237 CYS B C 1
ATOM 2038 O O . CYS B 1 113 ? 1.369 -7.389 -19.351 1.00 25.31 237 CYS B O 1
ATOM 2041 N N . ARG B 1 114 ? 0.619 -5.923 -20.896 1.00 21.80 238 ARG B N 1
ATOM 2042 C CA . ARG B 1 114 ? 1.941 -5.376 -21.196 1.00 22.29 238 ARG B CA 1
ATOM 2043 C C . ARG B 1 114 ? 2.042 -3.910 -20.791 1.00 21.98 238 ARG B C 1
ATOM 2044 O O . ARG B 1 114 ? 2.981 -3.212 -21.168 1.00 23.15 238 ARG B O 1
ATOM 2052 N N . CYS B 1 115 ? 1.060 -3.440 -20.035 1.00 21.50 239 CYS B N 1
ATOM 2053 C CA . CYS B 1 115 ? 1.062 -2.060 -19.581 1.00 24.10 239 CYS B CA 1
ATOM 2054 C C . CYS B 1 115 ? 2.207 -1.831 -18.603 1.00 27.49 239 CYS B C 1
ATOM 2055 O O . CYS B 1 115 ? 2.729 -2.776 -18.009 1.00 24.64 239 CYS B O 1
ATOM 2058 N N . ARG B 1 116 ? 2.613 -0.576 -18.461 1.00 27.61 240 ARG B N 1
ATOM 2059 C CA . ARG B 1 116 ? 3.678 -0.221 -17.534 1.00 26.98 240 ARG B CA 1
ATOM 2060 C C . ARG B 1 116 ? 3.244 0.944 -16.669 1.00 26.68 240 ARG B C 1
ATOM 2061 O O . ARG B 1 116 ? 2.599 1.876 -17.155 1.00 25.83 240 ARG B O 1
ATOM 2069 N N . PHE B 1 117 ? 3.609 0.891 -15.391 1.00 23.39 241 PHE B N 1
ATOM 2070 C CA . PHE B 1 117 ? 3.223 1.923 -14.440 1.00 23.41 241 PHE B CA 1
ATOM 2071 C C . PHE B 1 117 ? 4.436 2.550 -13.778 1.00 25.13 241 PHE B C 1
ATOM 2072 O O . PHE B 1 117 ? 5.252 1.855 -13.178 1.00 23.08 241 PHE B O 1
ATOM 2080 N N . LEU B 1 118 ? 4.558 3.864 -13.907 1.00 23.35 242 LEU B N 1
ATOM 2081 C CA . LEU B 1 118 ? 5.545 4.613 -13.143 1.00 21.16 242 LEU B CA 1
ATOM 2082 C C . LEU B 1 118 ? 4.964 4.892 -11.768 1.00 21.12 242 LEU B C 1
ATOM 2083 O O . LEU B 1 118 ? 3.931 5.536 -11.662 1.00 19.96 242 LEU B O 1
ATOM 2088 N N . VAL B 1 119 ? 5.617 4.402 -10.720 1.00 20.05 243 VAL B N 1
ATOM 2089 C CA . VAL B 1 119 ? 5.103 4.593 -9.369 1.00 20.17 243 VAL B CA 1
ATOM 2090 C C . VAL B 1 119 ? 6.113 5.291 -8.467 1.00 19.12 243 VAL B C 1
ATOM 2091 O O . VAL B 1 119 ? 7.329 5.247 -8.706 1.00 20.11 243 VAL B O 1
ATOM 2095 N N . ARG B 1 120 ? 5.588 5.959 -7.444 1.00 17.28 244 ARG B N 1
ATOM 2096 C CA . ARG B 1 120 ? 6.411 6.585 -6.423 1.00 20.62 244 ARG B CA 1
ATOM 2097 C C . ARG B 1 120 ? 6.050 5.983 -5.070 1.00 19.72 244 ARG B C 1
ATOM 2098 O O . ARG B 1 120 ? 4.906 6.077 -4.630 1.00 20.40 244 ARG B O 1
ATOM 2106 N N . TYR B 1 121 ? 7.020 5.349 -4.421 1.00 18.57 245 TYR B N 1
ATOM 2107 C CA . TYR B 1 121 ? 6.784 4.744 -3.114 1.00 19.45 245 TYR B CA 1
ATOM 2108 C C . TYR B 1 121 ? 6.553 5.820 -2.053 1.00 19.38 245 TYR B C 1
ATOM 2109 O O . TYR B 1 121 ? 7.316 6.779 -1.953 1.00 21.47 245 TYR B O 1
ATOM 2118 N N . ASP B 1 122 ? 5.487 5.663 -1.267 1.00 17.15 246 ASP B N 1
ATOM 2119 C CA . ASP B 1 122 ? 5.097 6.681 -0.291 1.00 18.39 246 ASP B CA 1
ATOM 2120 C C . ASP B 1 122 ? 6.160 6.930 0.784 1.00 19.73 246 ASP B C 1
ATOM 2121 O O . ASP B 1 122 ? 6.371 8.073 1.205 1.00 22.32 246 ASP B O 1
ATOM 2126 N N . HIS B 1 123 ? 6.830 5.871 1.225 1.00 22.71 247 HIS B N 1
ATOM 2127 C CA . HIS B 1 123 ? 7.702 5.975 2.393 1.00 26.28 247 HIS B CA 1
ATOM 2128 C C . HIS B 1 123 ? 9.038 6.668 2.113 1.00 22.78 247 HIS B C 1
ATOM 2129 O O . HIS B 1 123 ? 9.604 7.288 3.012 1.00 22.52 247 HIS B O 1
ATOM 2136 N N . ASP B 1 124 ? 9.548 6.588 0.888 1.00 18.72 248 ASP B N 1
ATOM 2137 C CA . ASP B 1 124 ? 10.839 7.232 0.623 1.00 26.12 248 ASP B CA 1
ATOM 2138 C C . ASP B 1 124 ? 10.876 8.070 -0.654 1.00 23.15 248 ASP B C 1
ATOM 2139 O O . ASP B 1 124 ? 11.907 8.652 -0.974 1.00 22.81 248 ASP B O 1
ATOM 2144 N N . SER B 1 125 ? 9.752 8.117 -1.369 1.00 20.54 249 SER B N 1
ATOM 2145 C CA . SER B 1 125 ? 9.600 8.900 -2.606 1.00 23.33 249 SER B CA 1
ATOM 2146 C C . SER B 1 125 ? 10.502 8.438 -3.752 1.00 23.69 249 SER B C 1
ATOM 2147 O O . SER B 1 125 ? 10.685 9.159 -4.736 1.00 23.42 249 SER B O 1
ATOM 2150 N N . SER B 1 126 ? 11.060 7.240 -3.632 1.00 22.05 250 SER B N 1
ATOM 2151 C CA . SER B 1 126 ? 11.811 6.651 -4.737 1.00 25.04 250 SER B CA 1
ATOM 2152 C C . SER B 1 126 ? 10.809 6.227 -5.802 1.00 25.13 250 SER B C 1
ATOM 2153 O O . SER B 1 126 ? 9.634 6.009 -5.502 1.00 21.43 250 SER B O 1
ATOM 2156 N N . GLU B 1 127 ? 11.261 6.112 -7.043 1.00 22.86 251 GLU B N 1
ATOM 2157 C CA . GLU B 1 127 ? 10.344 5.768 -8.120 1.00 22.20 251 GLU B CA 1
ATOM 2158 C C . GLU B 1 127 ? 10.780 4.530 -8.881 1.00 27.66 251 GLU B C 1
ATOM 2159 O O . GLU B 1 127 ? 11.966 4.192 -8.915 1.00 28.41 251 GLU B O 1
ATOM 2165 N N . GLU B 1 128 ? 9.815 3.854 -9.494 1.00 26.24 252 GLU B N 1
ATOM 2166 C CA . GLU B 1 128 ? 10.117 2.643 -10.252 1.00 26.51 252 GLU B CA 1
ATOM 2167 C C . GLU B 1 128 ? 9.100 2.422 -11.361 1.00 25.26 252 GLU B C 1
ATOM 2168 O O . GLU B 1 128 ? 7.938 2.785 -11.213 1.00 23.61 252 GLU B O 1
ATOM 2174 N N . ILE B 1 129 ? 9.532 1.837 -12.474 1.00 25.27 253 ILE B N 1
ATOM 2175 C CA . ILE B 1 129 ? 8.586 1.400 -13.491 1.00 26.06 253 ILE B CA 1
ATOM 2176 C C . ILE B 1 129 ? 8.285 -0.082 -13.268 1.00 21.84 253 ILE B C 1
ATOM 2177 O O . ILE B 1 129 ? 9.195 -0.912 -13.247 1.00 22.21 253 ILE B O 1
ATOM 2182 N N . VAL B 1 130 ? 7.008 -0.405 -13.083 1.00 21.11 254 VAL B N 1
ATOM 2183 C CA . VAL B 1 130 ? 6.600 -1.761 -12.739 1.00 20.47 254 VAL B CA 1
ATOM 2184 C C . VAL B 1 130 ? 5.523 -2.287 -13.683 1.00 23.69 254 VAL B C 1
ATOM 2185 O O . VAL B 1 130 ? 4.738 -1.510 -14.238 1.00 23.55 254 VAL B O 1
ATOM 2189 N N . PRO B 1 131 ? 5.501 -3.612 -13.884 1.00 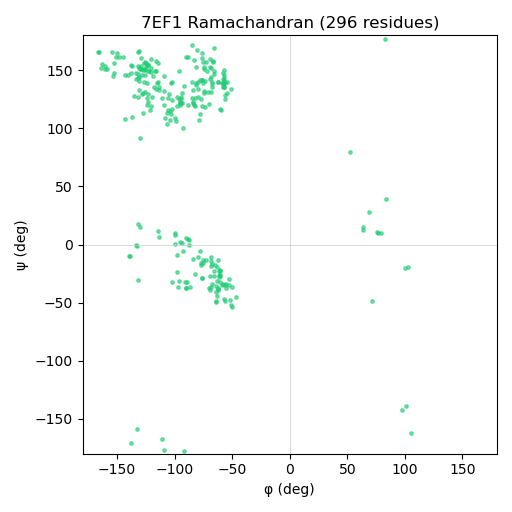23.94 255 PRO B N 1
ATOM 2190 C CA . PRO B 1 131 ? 4.435 -4.260 -14.654 1.00 26.14 255 PRO B CA 1
ATOM 2191 C C . PRO B 1 131 ? 3.241 -4.539 -13.755 1.00 22.63 255 PRO B C 1
ATOM 2192 O O . PRO B 1 131 ? 3.351 -4.354 -12.536 1.00 20.84 255 PRO B O 1
ATOM 2196 N N . LEU B 1 132 ? 2.127 -4.971 -14.340 1.00 22.59 256 LEU B N 1
ATOM 2197 C CA . LEU B 1 132 ? 0.913 -5.249 -13.577 1.00 23.91 256 LEU B CA 1
ATOM 2198 C C . LEU B 1 132 ? 1.167 -6.272 -12.468 1.00 22.12 256 LEU B C 1
ATOM 2199 O O . LEU B 1 132 ? 0.581 -6.189 -11.385 1.00 19.89 256 LEU B O 1
ATOM 2204 N N . ARG B 1 133 ? 2.051 -7.227 -12.752 1.00 24.70 257 ARG B N 1
ATOM 2205 C CA . ARG B 1 133 ? 2.374 -8.322 -11.831 1.00 28.98 257 ARG B CA 1
ATOM 2206 C C . ARG B 1 133 ? 2.768 -7.848 -10.426 1.00 26.46 257 ARG B C 1
ATOM 2207 O O . ARG B 1 133 ? 2.538 -8.551 -9.438 1.00 27.02 257 ARG B O 1
ATOM 2215 N N . LYS B 1 134 ? 3.355 -6.659 -10.338 1.00 25.23 258 LYS B N 1
ATOM 2216 C CA . LYS B 1 134 ? 3.835 -6.140 -9.058 1.00 21.59 258 LYS B CA 1
ATOM 2217 C C . LYS B 1 134 ? 2.820 -5.250 -8.349 1.00 21.52 258 LYS B C 1
ATOM 2218 O O . LYS B 1 134 ? 3.101 -4.720 -7.268 1.00 22.57 258 LYS B O 1
ATOM 2224 N N . VAL B 1 135 ? 1.648 -5.086 -8.955 1.00 21.85 259 VAL B N 1
ATOM 2225 C CA . VAL B 1 135 ? 0.641 -4.164 -8.437 1.00 18.70 259 VAL B CA 1
ATOM 2226 C C . VAL B 1 135 ? -0.541 -4.866 -7.770 1.00 22.44 259 VAL B C 1
ATOM 2227 O O . VAL B 1 135 ? -1.182 -5.724 -8.375 1.00 21.32 259 VAL B O 1
ATOM 2231 N N . CYS B 1 136 ? -0.826 -4.492 -6.521 1.00 18.13 260 CYS B N 1
ATOM 2232 C CA . CYS B 1 136 ? -2.076 -4.866 -5.867 1.00 16.74 260 CYS B CA 1
ATOM 2233 C C . CYS B 1 136 ? -2.943 -3.626 -5.720 1.00 18.88 260 CYS B C 1
ATOM 2234 O O . CYS B 1 136 ? -2.469 -2.582 -5.264 1.00 18.11 260 CYS B O 1
ATOM 2237 N N . ARG B 1 137 ? -4.212 -3.741 -6.103 1.00 20.34 261 ARG B N 1
ATOM 2238 C CA . ARG B 1 137 ? -5.145 -2.617 -6.028 1.00 16.26 261 ARG B CA 1
ATOM 2239 C C . ARG B 1 137 ? -5.987 -2.647 -4.753 1.00 18.34 261 ARG B C 1
ATOM 2240 O O . ARG B 1 137 ? -6.280 -3.714 -4.206 1.00 20.17 261 ARG B O 1
ATOM 2248 N N . ARG B 1 138 ? -6.369 -1.468 -4.273 1.00 17.80 262 ARG B N 1
ATOM 2249 C CA . ARG B 1 138 ? -7.224 -1.375 -3.099 1.00 20.42 262 ARG B CA 1
ATOM 2250 C C . ARG B 1 138 ? -8.606 -1.954 -3.421 1.00 20.52 262 ARG B C 1
ATOM 2251 O O . ARG B 1 138 ? -9.074 -1.865 -4.562 1.00 17.48 262 ARG B O 1
ATOM 2259 N N . PRO B 1 139 ? -9.256 -2.577 -2.425 1.00 18.57 263 PRO B N 1
ATOM 2260 C CA . PRO B 1 139 ? -10.509 -3.293 -2.704 1.00 21.61 263 PRO B CA 1
ATOM 2261 C C . PRO B 1 139 ? -11.628 -2.391 -3.240 1.00 21.30 263 PRO B C 1
ATOM 2262 O O . PRO B 1 139 ? -12.458 -2.893 -4.000 1.00 23.56 263 PRO B O 1
ATOM 2266 N N . GLU B 1 140 ? -11.639 -1.101 -2.889 1.00 17.82 264 GLU B N 1
ATOM 2267 C CA . GLU B 1 140 ? -12.674 -0.180 -3.396 1.00 19.22 264 GLU B CA 1
ATOM 2268 C C . GLU B 1 140 ? -12.653 -0.066 -4.928 1.00 19.46 264 GLU B C 1
ATOM 2269 O O . GLU B 1 140 ? -13.649 0.328 -5.543 1.00 21.90 264 GLU B O 1
ATOM 2275 N N . THR B 1 141 ? -11.520 -0.394 -5.541 1.00 18.92 265 THR B N 1
ATOM 2276 C CA . THR B 1 141 ? -11.414 -0.301 -6.994 1.00 22.24 265 THR B CA 1
ATOM 2277 C C . THR B 1 141 ? -12.300 -1.344 -7.659 1.00 24.64 265 THR B C 1
ATOM 2278 O O . THR B 1 141 ? -12.566 -1.252 -8.856 1.00 25.83 265 THR B O 1
ATOM 2282 N N . ASP B 1 142 ? -12.767 -2.325 -6.883 1.00 24.69 266 ASP B N 1
ATOM 2283 C CA . ASP B 1 142 ? -13.748 -3.272 -7.404 1.00 29.38 266 ASP B CA 1
ATOM 2284 C C . ASP B 1 142 ? -14.957 -2.530 -7.936 1.00 30.37 266 ASP B C 1
ATOM 2285 O O . ASP B 1 142 ? -15.571 -2.963 -8.921 1.00 31.36 266 ASP B O 1
ATOM 2290 N N . TYR B 1 143 ? -15.290 -1.410 -7.293 1.00 27.44 267 TYR B N 1
ATOM 2291 C CA . TYR B 1 143 ? -16.393 -0.584 -7.761 1.00 29.79 267 TYR B CA 1
ATOM 2292 C C . TYR B 1 143 ? -16.198 -0.300 -9.244 1.00 34.89 267 TYR B C 1
ATOM 2293 O O . TYR B 1 143 ? -17.096 -0.561 -10.055 1.00 35.17 267 TYR B O 1
ATOM 2302 N N . ARG B 1 144 ? -15.008 0.197 -9.586 1.00 30.71 268 ARG B N 1
ATOM 2303 C CA . ARG B 1 144 ? -14.658 0.471 -10.975 1.00 29.85 268 ARG B CA 1
ATOM 2304 C C . ARG B 1 144 ? -14.972 -0.750 -11.837 1.00 37.19 268 ARG B C 1
ATOM 2305 O O . ARG B 1 144 ? -15.725 -0.650 -12.811 1.00 41.61 268 ARG B O 1
ATOM 2313 N N . LEU B 1 145 ? -14.436 -1.905 -11.439 1.00 33.06 269 LEU B N 1
ATOM 2314 C CA . LEU B 1 145 ? -14.602 -3.136 -12.206 1.00 35.07 269 LEU B CA 1
ATOM 2315 C C . LEU B 1 145 ? -16.067 -3.500 -12.387 1.00 43.36 269 LEU B C 1
ATOM 2316 O O . LEU B 1 145 ? -16.447 -4.040 -13.423 1.00 40.80 269 LEU B O 1
ATOM 2321 N N . GLN B 1 146 ? -16.888 -3.201 -11.383 1.00 42.16 270 GLN B N 1
ATOM 2322 C CA . GLN B 1 146 ? -18.298 -3.577 -11.442 1.00 49.94 270 GLN B CA 1
ATOM 2323 C C . GLN B 1 146 ? -19.057 -2.637 -12.364 1.00 49.11 270 GLN B C 1
ATOM 2324 O O . GLN B 1 146 ? -20.051 -3.024 -12.979 1.00 54.15 270 GLN B O 1
ATOM 2330 N N . ILE B 1 147 ? -18.570 -1.403 -12.466 1.00 48.65 271 ILE B N 1
ATOM 2331 C CA . ILE B 1 147 ? -19.146 -0.432 -13.389 1.00 50.40 271 ILE B CA 1
ATOM 2332 C C . ILE B 1 147 ? -18.938 -0.937 -14.815 1.00 52.33 271 ILE B C 1
ATOM 2333 O O . ILE B 1 147 ? -19.798 -0.780 -15.687 1.00 54.29 271 ILE B O 1
ATOM 2338 N N . LEU B 1 148 ? -17.795 -1.582 -15.026 1.00 54.24 272 LEU B N 1
ATOM 2339 C CA . LEU B 1 148 ? -17.412 -2.118 -16.331 1.00 59.36 272 LEU B CA 1
ATOM 2340 C C . LEU B 1 148 ? -18.164 -3.406 -16.658 1.00 63.96 272 LEU B C 1
ATOM 2341 O O . LEU B 1 148 ? -18.333 -4.275 -15.801 1.00 65.01 272 LEU B O 1
ATOM 2346 N N . ARG C 2 2 ? -26.651 14.840 -5.235 1.00 53.96 2 ARG P N 1
ATOM 2347 C CA . ARG C 2 2 ? -26.450 16.068 -4.467 1.00 53.10 2 ARG P CA 1
ATOM 2348 C C . ARG C 2 2 ? -25.592 17.056 -5.234 1.00 46.82 2 ARG P C 1
ATOM 2349 O O . ARG C 2 2 ? -25.116 16.760 -6.325 1.00 50.95 2 ARG P O 1
ATOM 2357 N N . THR C 2 3 ? -25.354 18.209 -4.627 1.00 43.32 3 THR P N 1
ATOM 2358 C CA . THR C 2 3 ? -25.051 19.400 -5.402 1.00 40.85 3 THR P CA 1
ATOM 2359 C C . THR C 2 3 ? -23.626 19.925 -5.224 1.00 40.78 3 THR P C 1
ATOM 2360 O O . THR C 2 3 ? -23.131 20.046 -4.104 1.00 36.46 3 THR P O 1
ATOM 2364 N N . LYS C 2 4 ? -22.972 20.230 -6.343 1.00 32.35 4 LYS P N 1
ATOM 2365 C CA . LYS C 2 4 ? -21.663 20.866 -6.309 1.00 30.80 4 LYS P CA 1
ATOM 2366 C C . LYS C 2 4 ? -21.790 22.366 -6.139 1.00 31.40 4 LYS P C 1
ATOM 2367 O O . LYS C 2 4 ? -22.831 22.949 -6.431 1.00 32.38 4 LYS P O 1
ATOM 2373 N N . GLN C 2 5 ? -20.713 22.986 -5.673 1.00 31.33 5 GLN P N 1
ATOM 2374 C CA . GLN C 2 5 ? -20.610 24.436 -5.678 1.00 31.94 5 GLN P CA 1
ATOM 2375 C C . GLN C 2 5 ? -20.499 24.932 -7.111 1.00 31.37 5 GLN P C 1
ATOM 2376 O O . GLN C 2 5 ? -19.992 24.222 -7.978 1.00 27.14 5 GLN P O 1
ATOM 2382 N N . THR C 2 6 ? -20.970 26.150 -7.351 1.00 30.32 6 THR P N 1
ATOM 2383 C CA . THR C 2 6 ? -20.911 26.757 -8.677 1.00 32.48 6 THR P CA 1
ATOM 2384 C C . THR C 2 6 ? -19.496 27.189 -9.053 1.00 27.91 6 THR P C 1
ATOM 2385 O O . THR C 2 6 ? -18.899 28.035 -8.394 1.00 28.12 6 THR P O 1
ATOM 2389 N N . ALA C 2 7 ? -18.964 26.605 -10.121 1.00 29.89 7 ALA P N 1
ATOM 2390 C CA . ALA C 2 7 ? -17.655 26.996 -10.627 1.00 27.00 7 ALA P CA 1
ATOM 2391 C C . ALA C 2 7 ? -17.714 28.402 -11.219 1.00 29.43 7 ALA P C 1
ATOM 2392 O O . ALA C 2 7 ? -18.725 28.791 -11.800 1.00 28.44 7 ALA P O 1
ATOM 2394 N N . ARG C 2 8 ? -16.639 29.165 -11.051 1.00 23.56 8 ARG P N 1
ATOM 2395 C CA . ARG C 2 8 ? -16.537 30.481 -11.669 1.00 29.50 8 ARG P CA 1
ATOM 2396 C C . ARG C 2 8 ? -15.196 30.590 -12.395 1.00 24.77 8 ARG P C 1
ATOM 2397 O O . ARG C 2 8 ? -14.133 30.565 -11.765 1.00 26.08 8 ARG P O 1
ATOM 2415 N N . SER C 2 10 ? -12.085 31.713 -15.201 1.00 39.88 10 SER P N 1
ATOM 2416 C CA . SER C 2 10 ? -11.141 32.796 -15.480 1.00 52.16 10 SER P CA 1
ATOM 2417 C C . SER C 2 10 ? -10.585 33.422 -14.209 1.00 58.21 10 SER P C 1
ATOM 2418 O O . SER C 2 10 ? -9.437 33.172 -13.843 1.00 59.88 10 SER P O 1
ATOM 2421 N N . THR D 2 3 ? -3.206 -14.262 -5.886 1.00 47.39 3 THR Q N 1
ATOM 2422 C CA . THR D 2 3 ? -2.022 -14.594 -5.101 1.00 43.35 3 THR Q CA 1
ATOM 2423 C C . THR D 2 3 ? -0.978 -13.480 -5.172 1.00 37.60 3 THR Q C 1
ATOM 2424 O O . THR D 2 3 ? -0.526 -13.106 -6.254 1.00 37.45 3 THR Q O 1
ATOM 2428 N N . LYS D 2 4 ? -0.603 -12.951 -4.013 1.00 30.11 4 LYS Q N 1
ATOM 2429 C CA . LYS D 2 4 ? 0.467 -11.961 -3.928 1.00 29.47 4 LYS Q CA 1
ATOM 2430 C C . LYS D 2 4 ? 1.827 -12.581 -4.235 1.00 32.98 4 LYS Q C 1
ATOM 2431 O O . LYS D 2 4 ? 1.997 -13.794 -4.144 1.00 35.34 4 LYS Q O 1
ATOM 2437 N N . GLN D 2 5 ? 2.794 -11.746 -4.604 1.00 33.67 5 GLN Q N 1
ATOM 2438 C CA . GLN D 2 5 ? 4.171 -12.212 -4.738 1.00 39.22 5 GLN Q CA 1
ATOM 2439 C C . GLN D 2 5 ? 4.685 -12.602 -3.358 1.00 38.78 5 GLN Q C 1
ATOM 2440 O O . GLN D 2 5 ? 4.260 -12.027 -2.353 1.00 33.69 5 GLN Q O 1
ATOM 2446 N N . THR D 2 6 ? 5.582 -13.581 -3.306 1.00 41.93 6 THR Q N 1
ATOM 2447 C CA . THR D 2 6 ? 6.129 -14.039 -2.032 1.00 43.77 6 THR Q CA 1
ATOM 2448 C C . THR D 2 6 ? 7.044 -12.987 -1.419 1.00 41.56 6 THR Q C 1
ATOM 2449 O O . THR D 2 6 ? 8.040 -12.593 -2.021 1.00 42.10 6 THR Q O 1
ATOM 2453 N N . ALA D 2 7 ? 6.701 -12.533 -0.219 1.00 39.00 7 ALA Q N 1
ATOM 2454 C CA . ALA D 2 7 ? 7.503 -11.530 0.463 1.00 37.75 7 ALA Q CA 1
ATOM 2455 C C . ALA D 2 7 ? 8.761 -12.161 1.038 1.00 40.52 7 ALA Q C 1
ATOM 2456 O O . ALA D 2 7 ? 8.733 -13.287 1.528 1.00 43.07 7 ALA Q O 1
ATOM 2458 N N . ARG D 2 8 ? 9.866 -11.427 0.966 1.00 41.41 8 ARG Q N 1
ATOM 2459 C CA . ARG D 2 8 ? 11.144 -11.906 1.473 1.00 46.49 8 ARG Q CA 1
ATOM 2460 C C . ARG D 2 8 ? 11.810 -10.853 2.349 1.00 57.22 8 ARG Q C 1
ATOM 2461 O O . ARG D 2 8 ? 12.286 -9.835 1.848 1.00 45.18 8 ARG Q O 1
#

Secondary structure (DSSP, 8-state):
-----EEEE-TTTS-EEEEEEEEEEE--TT---EEEEEETTT-GGG-EEEEHHHHEEEPPEEPPGGGGGG--TT-EEEEEEE-SS-EEEEEEEEEEEE----BTTB---EEEEEETTT--EEEEEGGGEEE-GGGHHHHHHHHHTS--/-----EEEE-TTTS-EEEEEEEEEEE--TT---EEEEEETT--GGG-EEEEHHHHEEEPPEEPPGGGGGG--TT-EEEEEEE-SS-EEEEEEEEEEEE----BTTB---EEEEEETTT--EEEE-GGGEEE-GGGHHHHHH-/--PPPP--/-PPPP-

Nearest PDB structures (foldseek):
  7ef2-assembly2_B  TM=1.000E+00  e=2.483E-24  Zea mays
  7ef0-assembly1_A  TM=9.414E-01  e=1.490E-22  Zea mays
  7eez-assembly1_A  TM=9.523E-01  e=1.616E-21  Zea mays
  4iup-assembly2_B  TM=9.524E-01  e=1.175E-16  Arabidopsis thaliana
  4iur-assembly1_B  TM=9.601E-01  e=4.521E-16  Arabidopsis thaliana

B-factor: mean 32.57, std 13.32, range [12.66, 91.44]

InterPro domains:
  IPR001356 Homeodomain [PS50071] (13-77)
  IPR001356 Homeodomain [SM00389] (7-81)
  IPR001356 Homeodomain [cd00086] (13-75)
  IPR009057 Homedomain-like superfamily [SSF46689] (13-76)
  IPR032001 SAWADEE domain [PF16719] (134-260)
  IPR039276 Protein SAWADEE HOMEODOMAIN HOMOLOG 1/2 [PTHR33827] (1-355)

CATH classification: 2.40.50.40 (+1 more: 2.30.30.140)